Protein AF-A0A1S3QLJ0-F1 (afdb_monomer_lite)

Foldseek 3Di:
DDDDDDDPPDPPDDDPPDPVDPVVVVVVVCCQQPFKWKKKKKFKWAADPVGDTGTPDMFIDTWGWDQWDDDLPPPDPDTHRNPVDIDTDDNVCCVRCVVPDYDARMKMKIWMKMAGPVRPDIDTQFIWMDHPVRVVVVQVVVVVVVVVVCVVPVDDDDPDDQWDWDKTAGPPRRDIDIDIDGDDDPVDDDPDDDDPPPDDDDDDD

Secondary structure (DSSP, 8-state):
-------TT-TTPPPTT-TTS-HHHHHHHHIIIIIEEEEEEEEEEEE-TT--EEEEEEEEEEE-EESEE--SS-SSS--EE-TTS-EE--TTHHHHTTT----TT-EEEEEEEEEETTSS-EEEEEEEEEEHHHHHHHHHHHHHHHHHHHHHH--------SEEEEEEEPGGG--EEEEEEE----SS--S--------------

pLDDT: mean 82.17, std 17.56, range [34.34, 98.31]

Radius of gyration: 24.16 Å; chains: 1; bounding box: 59×29×90 Å

Sequence (205 aa):
VDVEVYRRDSKKLPGLGEPDIDWEESVYLNLILMKLDYVVTCAVCTRSDAGDIHIHRKKSQQVYASPSKHAMDSKGEESKMSYPNIFFMIDNFEEVFCDMTVGEGEMVCVELVASDKSNTFQGVVFQGSIRYEALKKVYDNRVSVAAKMAQRMSFGFYKYSNMEFVRMKGPQGKGHAEMAVSRVPTGDTSPCGTEEDLDSPLHER

Structure (mmCIF, N/CA/C/O backbone):
data_AF-A0A1S3QLJ0-F1
#
_entry.id   AF-A0A1S3QLJ0-F1
#
loop_
_atom_site.group_PDB
_atom_site.id
_atom_site.type_symbol
_atom_site.label_atom_id
_atom_site.label_alt_id
_atom_site.label_comp_id
_atom_site.label_asym_id
_atom_site.label_entity_id
_atom_site.label_seq_id
_atom_site.pdbx_PDB_ins_code
_atom_site.Cartn_x
_atom_site.Cartn_y
_atom_site.Cartn_z
_atom_site.occupancy
_atom_site.B_iso_or_equiv
_atom_site.auth_seq_id
_atom_site.auth_comp_id
_atom_site.auth_asym_id
_atom_site.auth_atom_id
_atom_site.pdbx_PDB_model_num
ATOM 1 N N . VAL A 1 1 ? 15.953 -15.996 -9.513 1.00 65.00 1 VAL A N 1
ATOM 2 C CA . VAL A 1 1 ? 16.040 -14.894 -10.488 1.00 65.00 1 VAL A CA 1
ATOM 3 C C . VAL A 1 1 ? 17.008 -13.900 -9.900 1.00 65.00 1 VAL A C 1
ATOM 5 O O . VAL A 1 1 ? 16.780 -13.485 -8.768 1.00 65.00 1 VAL A O 1
ATOM 8 N N . ASP A 1 2 ? 18.114 -13.649 -10.587 1.00 81.12 2 ASP A N 1
ATOM 9 C CA . ASP A 1 2 ? 19.031 -12.576 -10.212 1.00 81.12 2 ASP A CA 1
ATOM 10 C C . ASP A 1 2 ? 18.559 -11.298 -10.910 1.00 81.12 2 ASP A C 1
ATOM 12 O O . ASP A 1 2 ? 18.119 -11.362 -12.059 1.00 81.12 2 ASP A O 1
ATOM 16 N N . VAL A 1 3 ? 18.543 -10.173 -10.201 1.00 84.25 3 VAL A N 1
ATOM 17 C CA . VAL A 1 3 ? 18.035 -8.901 -10.731 1.00 84.25 3 VAL A CA 1
ATOM 18 C C . VAL A 1 3 ? 19.126 -7.862 -10.584 1.00 84.25 3 VAL A C 1
ATOM 20 O O . VAL A 1 3 ? 19.442 -7.419 -9.480 1.00 84.25 3 VAL A O 1
ATOM 23 N N . GLU A 1 4 ? 19.659 -7.435 -11.720 1.00 85.75 4 GLU A N 1
ATOM 24 C CA . GLU A 1 4 ? 20.676 -6.399 -11.791 1.00 85.75 4 GLU A CA 1
ATOM 25 C C . GLU A 1 4 ? 20.044 -5.073 -12.220 1.00 85.75 4 GLU A C 1
ATOM 27 O O . GLU A 1 4 ? 19.341 -4.987 -13.227 1.00 85.75 4 GLU A O 1
ATOM 32 N N . VAL A 1 5 ? 20.288 -4.015 -11.443 1.00 83.69 5 VAL A N 1
ATOM 33 C CA . VAL A 1 5 ? 19.739 -2.684 -11.723 1.00 83.69 5 VAL A CA 1
ATOM 34 C C . VAL A 1 5 ? 20.844 -1.777 -12.237 1.00 83.69 5 VAL A C 1
ATOM 36 O O . VAL A 1 5 ? 21.798 -1.451 -11.528 1.00 83.69 5 VAL A O 1
ATOM 39 N N . TYR A 1 6 ? 20.673 -1.309 -13.468 1.00 86.12 6 TYR A N 1
ATOM 40 C CA . TYR A 1 6 ? 21.589 -0.383 -14.112 1.00 86.12 6 TYR A CA 1
ATOM 41 C C . TYR A 1 6 ? 20.943 0.987 -14.273 1.00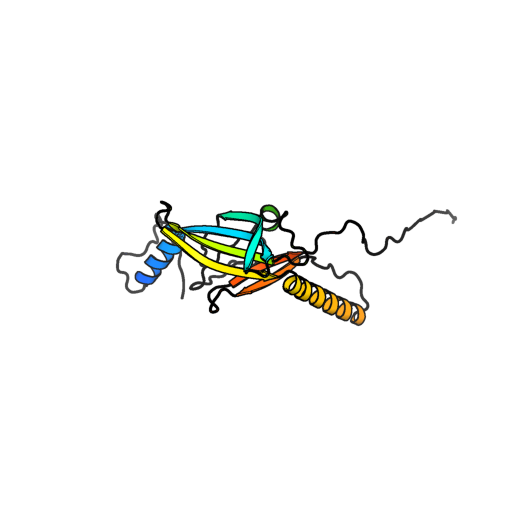 86.12 6 TYR A C 1
ATOM 43 O O . TYR A 1 6 ? 19.789 1.115 -14.679 1.00 86.12 6 TYR A O 1
ATOM 51 N N . ARG A 1 7 ? 21.710 2.044 -13.991 1.00 85.12 7 ARG A N 1
ATOM 52 C CA . ARG A 1 7 ? 21.310 3.394 -14.398 1.00 85.12 7 ARG A CA 1
ATOM 53 C C . ARG A 1 7 ? 21.346 3.498 -15.920 1.00 85.12 7 ARG A C 1
ATOM 55 O O . ARG A 1 7 ? 22.161 2.846 -16.572 1.00 85.12 7 ARG A O 1
ATOM 62 N N . ARG A 1 8 ? 20.497 4.367 -16.471 1.00 84.31 8 ARG A N 1
ATOM 63 C CA . ARG A 1 8 ? 20.348 4.590 -17.920 1.00 84.31 8 ARG A CA 1
ATOM 64 C C . ARG A 1 8 ? 21.656 4.952 -18.638 1.00 84.31 8 ARG A C 1
ATOM 66 O O . ARG A 1 8 ? 21.766 4.749 -19.838 1.00 84.31 8 ARG A O 1
ATOM 73 N N . ASP A 1 9 ? 22.617 5.518 -17.928 1.00 88.31 9 ASP A N 1
ATOM 74 C CA . ASP A 1 9 ? 23.918 5.977 -18.416 1.00 88.31 9 ASP A CA 1
ATOM 75 C C . ASP A 1 9 ? 25.078 5.041 -18.023 1.00 88.31 9 ASP A C 1
ATOM 77 O O . ASP A 1 9 ? 26.250 5.371 -18.209 1.00 88.31 9 ASP A O 1
ATOM 81 N N . SER A 1 10 ? 24.775 3.864 -17.469 1.00 90.44 10 SER A N 1
ATOM 82 C CA . SER A 1 10 ? 25.790 2.910 -17.030 1.00 90.44 10 SER A CA 1
ATOM 83 C C . SER A 1 10 ? 26.605 2.361 -18.205 1.00 90.44 10 SER A C 1
ATOM 85 O O . SER A 1 10 ? 26.069 1.922 -19.218 1.00 90.44 10 SER A O 1
ATOM 87 N N . LYS A 1 11 ? 27.929 2.277 -18.028 1.00 90.00 11 LYS A N 1
ATOM 88 C CA . LYS A 1 11 ? 28.832 1.588 -18.971 1.00 90.00 11 LYS A CA 1
ATOM 89 C C . LYS A 1 11 ? 28.686 0.062 -18.951 1.00 90.00 11 LYS A C 1
ATOM 91 O O . LYS A 1 11 ? 29.271 -0.605 -19.791 1.00 90.00 11 LYS A O 1
ATOM 96 N N . LYS A 1 12 ? 27.962 -0.473 -17.965 1.00 89.38 12 LYS A N 1
ATOM 97 C CA . LYS A 1 12 ? 27.687 -1.906 -17.790 1.00 89.38 12 LYS A CA 1
ATOM 98 C C . LYS A 1 12 ? 26.315 -2.306 -18.340 1.00 89.38 12 LYS A C 1
ATOM 100 O O . LYS A 1 12 ? 25.800 -3.345 -17.958 1.00 89.38 12 LYS A O 1
ATOM 105 N N . LEU A 1 13 ? 25.682 -1.445 -19.141 1.00 87.50 13 LEU A N 1
ATOM 106 C CA . LEU A 1 13 ? 24.409 -1.797 -19.754 1.00 87.50 13 LEU A CA 1
ATOM 107 C C . LEU A 1 13 ? 24.602 -2.987 -20.695 1.00 87.50 13 LEU A C 1
ATOM 109 O O . LEU A 1 13 ? 25.574 -2.992 -21.456 1.00 87.50 13 LEU A O 1
ATOM 113 N N . PRO A 1 14 ? 23.678 -3.949 -20.667 1.00 87.81 14 PRO A N 1
ATOM 114 C CA . PRO A 1 14 ? 23.728 -5.066 -21.586 1.00 87.81 14 PRO A CA 1
ATOM 115 C C . PRO A 1 14 ? 23.484 -4.624 -23.030 1.00 87.81 14 PRO A C 1
ATOM 117 O O . PRO A 1 14 ? 22.748 -3.667 -23.301 1.00 87.81 14 PRO A O 1
ATOM 120 N N . GLY A 1 15 ? 24.105 -5.334 -23.967 1.00 86.44 15 GLY A N 1
ATOM 121 C CA . GLY A 1 15 ? 23.870 -5.192 -25.395 1.00 86.44 15 GLY A CA 1
ATOM 122 C C . GLY A 1 15 ? 22.447 -5.597 -25.779 1.00 86.44 15 GLY A C 1
ATOM 123 O O . GLY A 1 15 ? 21.855 -6.502 -25.200 1.00 86.44 15 GLY A O 1
ATOM 124 N N . LEU A 1 16 ? 21.877 -4.928 -26.784 1.00 83.25 16 LEU A N 1
ATOM 125 C CA . LEU A 1 16 ? 20.536 -5.253 -27.275 1.00 83.25 16 LEU A CA 1
ATOM 126 C C . LEU A 1 16 ? 20.491 -6.688 -27.816 1.00 83.25 16 LEU A C 1
ATOM 128 O O . LEU A 1 16 ? 21.268 -7.037 -28.704 1.00 83.25 16 LEU A O 1
ATOM 132 N N . GLY A 1 17 ? 19.544 -7.488 -27.322 1.00 82.50 17 GLY A N 1
ATOM 133 C CA . GLY A 1 17 ? 19.350 -8.866 -27.777 1.00 82.50 17 GLY A CA 1
ATOM 134 C C . GLY A 1 17 ? 20.310 -9.881 -27.155 1.00 82.50 17 GLY A C 1
ATOM 135 O O . GLY A 1 17 ? 20.424 -10.986 -27.680 1.00 82.50 17 GLY A O 1
ATOM 136 N N . GLU A 1 18 ? 20.987 -9.535 -26.053 1.00 89.62 18 GLU A N 1
ATOM 137 C CA . GLU A 1 18 ? 21.710 -10.524 -25.250 1.00 89.62 18 GLU A CA 1
ATOM 138 C C . GLU A 1 18 ? 20.760 -11.659 -24.818 1.00 89.62 18 GLU A C 1
ATOM 140 O O . GLU A 1 18 ? 19.694 -11.370 -24.264 1.00 89.62 18 GLU A O 1
ATOM 145 N N . PRO A 1 19 ? 21.105 -12.933 -25.096 1.00 88.81 19 PRO A N 1
ATOM 146 C CA . PRO A 1 19 ? 20.205 -14.069 -24.893 1.00 88.81 19 PRO A CA 1
ATOM 147 C C . PRO A 1 19 ? 20.033 -14.451 -23.419 1.00 88.81 19 PRO A C 1
ATOM 149 O O . PRO A 1 19 ? 19.050 -15.098 -23.074 1.00 88.81 19 PRO A O 1
ATOM 152 N N . ASP A 1 20 ? 20.966 -14.037 -22.558 1.00 88.75 20 ASP A N 1
ATOM 153 C CA . ASP A 1 20 ? 20.942 -14.322 -21.119 1.00 88.75 20 ASP A CA 1
ATOM 154 C C . ASP A 1 20 ? 20.005 -13.376 -20.348 1.00 88.75 20 ASP A C 1
ATOM 156 O O . ASP A 1 20 ? 19.834 -13.505 -19.135 1.00 88.75 20 ASP A O 1
ATOM 160 N N . ILE A 1 21 ? 19.383 -12.425 -21.053 1.00 90.06 21 ILE A N 1
ATOM 161 C CA . ILE A 1 21 ? 18.498 -11.418 -20.479 1.00 90.06 21 ILE A CA 1
ATOM 162 C C . ILE A 1 21 ? 17.068 -11.699 -20.889 1.00 90.06 21 ILE A C 1
ATOM 164 O O . ILE A 1 21 ? 16.721 -11.741 -22.071 1.00 90.06 21 ILE A O 1
ATOM 168 N N . ASP A 1 22 ? 16.211 -11.790 -19.880 1.00 91.50 22 ASP A N 1
ATOM 169 C CA . ASP A 1 22 ? 14.776 -11.756 -20.083 1.00 91.50 22 ASP A CA 1
ATOM 170 C C . ASP A 1 22 ? 14.338 -10.314 -20.379 1.00 91.50 22 ASP A C 1
ATOM 172 O O . ASP A 1 22 ? 14.088 -9.501 -19.483 1.00 91.50 22 ASP A O 1
ATOM 176 N N . TRP A 1 23 ? 14.323 -9.965 -21.665 1.00 90.88 23 TRP A N 1
ATOM 177 C CA . TRP A 1 23 ? 13.941 -8.632 -22.126 1.00 90.88 23 TRP A CA 1
ATOM 178 C C . TRP A 1 23 ? 12.476 -8.312 -21.845 1.00 90.88 23 TRP A C 1
ATOM 180 O O . TRP A 1 23 ? 12.153 -7.150 -21.600 1.00 90.88 23 TRP A O 1
ATOM 190 N N . GLU A 1 24 ? 11.601 -9.315 -21.871 1.00 92.12 24 GLU A N 1
ATOM 191 C CA . GLU A 1 24 ? 10.179 -9.134 -21.600 1.00 92.12 24 GLU A CA 1
ATOM 192 C C . GLU A 1 24 ? 9.973 -8.738 -20.132 1.00 92.12 24 GLU A C 1
ATOM 194 O O . GLU A 1 24 ? 9.432 -7.662 -19.853 1.00 92.12 24 GLU A O 1
ATOM 199 N N . GLU A 1 25 ? 10.516 -9.520 -19.198 1.00 92.00 25 GLU A N 1
ATOM 200 C CA . GLU A 1 25 ? 10.449 -9.206 -17.767 1.00 92.00 25 GLU A CA 1
ATOM 201 C C . GLU A 1 25 ? 11.195 -7.910 -17.425 1.00 92.00 25 GLU A C 1
ATOM 203 O O . GLU A 1 25 ? 10.734 -7.111 -16.602 1.00 92.00 25 GLU A O 1
ATOM 208 N N . SER A 1 26 ? 12.309 -7.631 -18.110 1.00 91.50 26 SER A N 1
ATOM 209 C CA . SER A 1 26 ? 13.033 -6.363 -17.966 1.00 91.50 26 SER A CA 1
ATOM 210 C C . SER A 1 26 ? 12.167 -5.168 -18.366 1.00 91.50 26 SER A C 1
ATOM 212 O O . SER A 1 26 ? 12.174 -4.143 -17.678 1.00 91.50 26 SER A O 1
ATOM 214 N N . VAL A 1 27 ? 11.403 -5.270 -19.459 1.00 92.19 27 VAL A N 1
ATOM 215 C CA . VAL A 1 27 ? 10.470 -4.217 -19.879 1.00 92.19 27 VAL A CA 1
ATOM 216 C C . VAL A 1 27 ? 9.357 -4.057 -18.849 1.00 92.19 27 VAL A C 1
ATOM 218 O O . VAL A 1 27 ? 9.117 -2.929 -18.415 1.00 92.19 27 VAL A O 1
ATOM 221 N N . TYR A 1 28 ? 8.720 -5.143 -18.400 1.00 94.12 28 TYR A N 1
ATOM 222 C CA . TYR A 1 28 ? 7.657 -5.070 -17.391 1.00 94.12 28 TYR A CA 1
ATOM 223 C C . TYR A 1 28 ? 8.133 -4.419 -16.096 1.00 94.12 28 TYR A C 1
ATOM 225 O O . TYR A 1 28 ? 7.489 -3.490 -15.601 1.00 94.12 28 TYR A O 1
ATOM 233 N N . LEU A 1 29 ? 9.296 -4.827 -15.587 1.00 94.19 29 LEU A N 1
ATOM 234 C CA . LEU A 1 29 ? 9.861 -4.239 -14.382 1.00 94.19 29 LEU A CA 1
ATOM 235 C C . LEU A 1 29 ? 10.168 -2.747 -14.578 1.00 94.19 29 LEU A C 1
ATOM 237 O O . LEU A 1 29 ? 9.809 -1.933 -13.730 1.00 94.19 29 LEU A O 1
ATOM 241 N N . ASN A 1 30 ? 10.742 -2.343 -15.714 1.00 93.06 30 ASN A N 1
ATOM 242 C CA . ASN A 1 30 ? 10.992 -0.926 -16.002 1.00 93.06 30 ASN A CA 1
ATOM 243 C C . ASN A 1 30 ? 9.699 -0.099 -16.100 1.00 93.06 30 ASN A C 1
ATOM 245 O O . ASN A 1 30 ? 9.664 1.044 -15.635 1.00 93.06 30 ASN A O 1
ATOM 249 N N . LEU A 1 31 ? 8.629 -0.653 -16.677 1.00 93.94 31 LEU A N 1
ATOM 250 C CA . LEU A 1 31 ? 7.325 0.012 -16.715 1.00 93.94 31 LEU A CA 1
ATOM 251 C C . LEU A 1 31 ? 6.781 0.224 -15.297 1.00 93.94 31 LEU A C 1
ATOM 253 O O . LEU A 1 31 ? 6.416 1.349 -14.948 1.00 93.94 31 LEU A O 1
ATOM 257 N N . ILE A 1 32 ? 6.804 -0.825 -14.469 1.00 95.19 32 ILE A N 1
ATOM 258 C CA . ILE A 1 32 ? 6.350 -0.787 -13.073 1.00 95.19 32 ILE A CA 1
ATOM 259 C C . ILE A 1 32 ? 7.146 0.241 -12.264 1.00 95.19 32 ILE A C 1
ATOM 261 O O . ILE A 1 32 ? 6.545 1.037 -11.546 1.00 95.19 32 ILE A O 1
ATOM 265 N N . LEU A 1 33 ? 8.477 0.243 -12.377 1.00 93.94 33 LEU A N 1
ATOM 266 C CA . LEU A 1 33 ? 9.348 1.080 -11.547 1.00 93.94 33 LEU A CA 1
ATOM 267 C C . LEU A 1 33 ? 9.420 2.540 -12.014 1.00 93.94 33 LEU A C 1
ATOM 269 O O . LEU A 1 33 ? 9.569 3.435 -11.185 1.00 93.94 33 LEU A O 1
ATOM 273 N N . MET A 1 34 ? 9.350 2.802 -13.324 1.00 91.62 34 MET A N 1
ATOM 274 C CA . MET A 1 34 ? 9.675 4.128 -13.873 1.00 91.62 34 MET A CA 1
ATOM 275 C C . MET A 1 34 ? 8.519 4.830 -14.585 1.00 91.62 34 MET A C 1
ATOM 277 O O . MET A 1 34 ? 8.553 6.057 -14.726 1.00 91.62 34 MET A O 1
ATOM 281 N N . LYS A 1 35 ? 7.524 4.096 -15.097 1.00 94.06 35 LYS A N 1
ATOM 282 C CA . LYS A 1 35 ? 6.452 4.675 -15.929 1.00 94.06 35 LYS A CA 1
ATOM 283 C C . LYS A 1 35 ? 5.136 4.885 -15.197 1.00 94.06 35 LYS A C 1
ATOM 285 O O . LYS A 1 35 ? 4.311 5.642 -15.701 1.00 94.06 35 LYS A O 1
ATOM 290 N N . LEU A 1 36 ? 4.989 4.307 -14.013 1.00 96.69 36 LEU A N 1
ATOM 291 C CA . LEU A 1 36 ? 3.819 4.487 -13.165 1.00 96.69 36 LEU A CA 1
ATOM 292 C C . LEU A 1 36 ? 4.140 5.378 -11.959 1.00 96.69 36 LEU A C 1
ATOM 294 O O . LEU A 1 36 ? 5.288 5.467 -11.511 1.00 96.69 36 LEU A O 1
ATOM 298 N N . ASP A 1 37 ? 3.121 6.077 -11.482 1.00 97.75 37 ASP A N 1
ATOM 299 C CA . ASP A 1 37 ? 3.064 6.729 -10.181 1.00 97.75 37 ASP A CA 1
ATOM 300 C C . ASP A 1 37 ? 2.170 5.915 -9.256 1.00 97.75 37 ASP A C 1
ATOM 302 O O . ASP A 1 37 ? 1.219 5.275 -9.702 1.00 97.75 37 ASP A O 1
ATOM 306 N N . TYR A 1 38 ? 2.487 5.932 -7.963 1.00 98.31 38 TYR A N 1
ATOM 307 C CA . TYR A 1 38 ? 1.753 5.164 -6.971 1.00 98.31 38 TYR A CA 1
ATOM 308 C C . TYR A 1 38 ? 1.395 6.021 -5.772 1.00 98.31 38 TYR A C 1
ATOM 310 O O . TYR A 1 38 ? 2.229 6.755 -5.235 1.00 98.31 38 TYR A O 1
ATOM 318 N N . VAL A 1 39 ? 0.154 5.884 -5.321 1.00 98.06 39 VAL A N 1
ATOM 319 C CA . VAL A 1 39 ? -0.354 6.557 -4.129 1.00 98.06 39 VAL A CA 1
ATOM 320 C C . VAL A 1 39 ? -0.958 5.516 -3.205 1.00 98.06 39 VAL A C 1
ATOM 322 O O . VAL A 1 39 ? -1.854 4.771 -3.600 1.00 98.06 39 VAL A O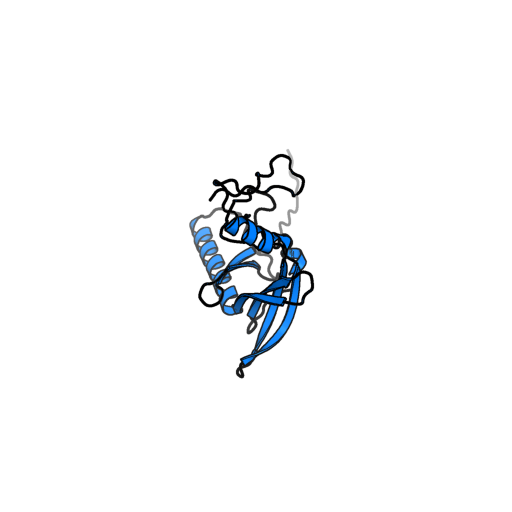 1
ATOM 325 N N . VAL A 1 40 ? -0.466 5.478 -1.967 1.00 97.81 40 VAL A N 1
ATOM 326 C CA . VAL A 1 40 ? -1.111 4.752 -0.873 1.00 97.81 40 VAL A CA 1
ATOM 327 C C . VAL A 1 40 ? -2.046 5.707 -0.160 1.00 97.81 40 VAL A C 1
ATOM 329 O O . VAL A 1 40 ? -1.633 6.765 0.312 1.00 97.81 40 VAL A O 1
ATOM 332 N N . THR A 1 41 ? -3.299 5.307 -0.030 1.00 97.31 41 THR A N 1
ATOM 333 C CA . THR A 1 41 ? -4.313 6.004 0.743 1.00 97.31 41 THR A CA 1
ATOM 334 C C . THR A 1 41 ? -4.705 5.155 1.942 1.00 97.31 41 THR A C 1
ATOM 336 O O . THR A 1 41 ? -5.109 4.006 1.796 1.00 97.31 41 THR A O 1
ATOM 339 N N . CYS A 1 42 ? -4.627 5.745 3.131 1.00 97.12 42 CYS A N 1
ATOM 340 C CA . CYS A 1 42 ? -5.153 5.186 4.368 1.00 97.12 42 CYS A CA 1
ATOM 341 C C . CYS A 1 42 ? -6.353 6.029 4.815 1.00 97.12 42 CYS A C 1
ATOM 343 O O . CYS A 1 42 ? -6.264 7.259 4.866 1.00 97.12 42 CYS A O 1
ATOM 345 N N . ALA A 1 43 ? -7.476 5.389 5.129 1.00 97.44 43 ALA A N 1
ATOM 346 C CA . ALA A 1 43 ? -8.697 6.054 5.568 1.00 97.44 43 ALA A CA 1
ATOM 347 C C . ALA A 1 43 ? -9.281 5.379 6.810 1.00 97.44 43 ALA A C 1
ATOM 349 O O . ALA A 1 43 ? -9.404 4.160 6.845 1.00 97.44 43 ALA A O 1
ATOM 350 N N . VAL A 1 44 ? -9.684 6.168 7.803 1.00 97.50 44 VAL A N 1
ATOM 351 C CA . VAL A 1 44 ? -10.500 5.700 8.930 1.00 97.50 44 VAL A CA 1
ATOM 352 C C . VAL A 1 44 ? -11.949 6.010 8.610 1.00 97.50 44 VAL A C 1
ATOM 354 O O . VAL A 1 44 ? -12.280 7.148 8.272 1.00 97.50 44 VAL A O 1
ATOM 357 N N . CYS A 1 45 ? -12.808 5.002 8.685 1.00 96.88 45 CYS A N 1
ATOM 358 C CA . CYS A 1 45 ? -14.202 5.121 8.292 1.00 96.88 45 CYS A CA 1
ATOM 359 C C . CYS A 1 45 ? -15.125 4.266 9.159 1.00 96.88 45 CYS A C 1
ATOM 361 O O . CYS A 1 45 ? -14.689 3.307 9.790 1.00 96.88 45 CYS A O 1
ATOM 363 N N . THR A 1 46 ? -16.407 4.607 9.159 1.00 96.50 46 THR A N 1
ATOM 364 C CA . THR A 1 46 ? -17.498 3.752 9.640 1.00 96.50 46 THR A CA 1
ATOM 365 C C . THR A 1 46 ? -18.280 3.220 8.449 1.00 96.50 46 THR A C 1
ATOM 367 O O . THR A 1 46 ? -18.286 3.816 7.367 1.00 96.50 46 THR A O 1
ATOM 370 N N . ARG A 1 47 ? -18.935 2.075 8.639 1.00 93.62 47 ARG A N 1
ATOM 371 C CA . ARG A 1 47 ? -19.834 1.490 7.646 1.00 93.62 47 ARG A CA 1
ATOM 372 C C . ARG A 1 47 ? -21.236 1.409 8.233 1.00 93.62 47 ARG A C 1
ATOM 374 O O . ARG A 1 47 ? -21.411 0.778 9.271 1.00 93.62 47 ARG A O 1
ATOM 381 N N . SER A 1 48 ? -22.205 2.043 7.579 1.00 90.06 48 SER A N 1
ATOM 382 C CA . SER A 1 48 ? -23.611 1.973 7.977 1.00 90.06 48 SER A CA 1
ATOM 383 C C . SER A 1 48 ? -24.189 0.579 7.715 1.00 90.06 48 SER A C 1
ATOM 385 O O . SER A 1 48 ? -23.657 -0.188 6.904 1.00 90.06 48 SER A O 1
ATOM 387 N N . ASP A 1 49 ? -25.324 0.269 8.342 1.00 87.56 49 ASP A N 1
ATOM 388 C CA . ASP A 1 49 ? -26.063 -0.976 8.088 1.00 87.56 49 ASP A CA 1
ATOM 389 C C . ASP A 1 49 ? -26.558 -1.077 6.634 1.00 87.56 49 ASP A C 1
ATOM 391 O O . ASP A 1 49 ? -26.643 -2.170 6.076 1.00 87.56 49 ASP A O 1
ATOM 395 N N . ALA A 1 50 ? -26.819 0.068 5.990 1.00 88.81 50 ALA A N 1
ATOM 396 C CA . ALA A 1 50 ? -27.148 0.156 4.566 1.00 88.81 50 ALA A CA 1
ATOM 397 C C . ALA A 1 50 ? -25.930 -0.089 3.650 1.00 88.81 50 ALA A C 1
ATOM 399 O O . ALA A 1 50 ? -26.081 -0.281 2.446 1.00 88.81 50 ALA A O 1
ATOM 400 N N . GLY A 1 51 ? -24.723 -0.135 4.221 1.00 86.56 51 GLY A N 1
ATOM 401 C CA . GLY A 1 51 ? -23.472 -0.390 3.518 1.00 86.56 51 GLY A CA 1
ATOM 402 C C . GLY A 1 51 ? -22.692 0.863 3.124 1.00 86.56 51 GLY A C 1
ATOM 403 O O . GLY A 1 51 ? -21.608 0.712 2.558 1.00 86.56 51 GLY A O 1
ATOM 404 N N . ASP A 1 52 ? -23.190 2.056 3.450 1.00 91.00 52 ASP A N 1
ATOM 405 C CA . ASP A 1 52 ? -22.526 3.322 3.142 1.00 91.00 52 ASP A CA 1
ATOM 406 C C . ASP A 1 52 ? -21.254 3.486 3.969 1.00 91.00 52 ASP A C 1
ATOM 408 O O . ASP A 1 52 ? -21.233 3.206 5.169 1.00 91.00 52 ASP A O 1
ATOM 412 N N . ILE A 1 53 ? -20.189 3.968 3.330 1.00 93.56 53 ILE A N 1
ATOM 413 C CA . ILE A 1 53 ? -18.908 4.233 3.985 1.00 93.56 53 ILE A CA 1
ATOM 414 C C . ILE A 1 53 ? -18.816 5.724 4.289 1.00 93.56 53 ILE A C 1
ATOM 416 O O . ILE A 1 53 ? -18.834 6.552 3.378 1.00 93.56 53 ILE A O 1
ATOM 420 N N . HIS A 1 54 ? -18.660 6.062 5.564 1.00 95.44 54 HIS A N 1
ATOM 421 C CA . HIS A 1 54 ? -18.414 7.429 6.003 1.00 95.44 54 HIS A CA 1
ATOM 422 C C . HIS A 1 54 ? -16.953 7.586 6.429 1.00 95.44 54 HIS A C 1
ATOM 424 O O . HIS A 1 54 ? -16.501 6.945 7.375 1.00 95.44 54 HIS A O 1
ATOM 430 N N . ILE A 1 55 ? -16.198 8.420 5.712 1.00 96.81 55 ILE A N 1
ATOM 431 C CA . ILE A 1 55 ? -14.766 8.631 5.951 1.00 96.81 55 ILE A CA 1
ATOM 432 C C . ILE A 1 55 ? -14.580 9.729 7.003 1.00 96.81 55 ILE A C 1
ATOM 434 O O . ILE A 1 55 ? -14.933 10.879 6.763 1.00 96.81 55 ILE A O 1
ATOM 438 N N . HIS A 1 56 ? -13.972 9.381 8.137 1.00 96.12 56 HIS A N 1
ATOM 439 C CA . HIS A 1 56 ? -13.644 10.315 9.218 1.00 96.12 56 HIS A CA 1
ATOM 440 C C . HIS A 1 56 ? -12.287 10.987 9.006 1.00 96.12 56 HIS A C 1
ATOM 442 O O . HIS A 1 56 ? -12.136 12.189 9.214 1.00 96.12 56 HIS A O 1
ATOM 448 N N . ARG A 1 57 ? -11.283 10.203 8.600 1.00 96.19 57 ARG A N 1
ATOM 449 C CA . ARG A 1 57 ? -9.904 10.657 8.374 1.00 96.19 57 ARG A CA 1
ATOM 450 C C . ARG A 1 57 ? -9.357 10.000 7.117 1.00 96.19 57 ARG A C 1
ATOM 452 O O . ARG A 1 57 ? -9.645 8.834 6.861 1.00 96.19 57 ARG A O 1
ATOM 459 N N . LYS A 1 58 ? -8.561 10.733 6.340 1.00 96.69 58 LYS A N 1
ATOM 460 C CA . LYS A 1 58 ? -7.917 10.230 5.121 1.00 96.69 58 LYS A CA 1
ATOM 461 C C . LYS A 1 58 ? -6.534 10.852 4.970 1.00 96.69 58 LYS A C 1
ATOM 463 O O . LYS A 1 58 ? -6.403 12.073 4.993 1.00 96.69 58 LYS A O 1
ATOM 468 N N . LYS A 1 59 ? -5.527 10.016 4.732 1.00 97.19 59 LYS A N 1
ATOM 469 C CA . LYS A 1 59 ? -4.168 10.420 4.356 1.00 97.19 59 LYS A CA 1
ATOM 470 C C . LYS A 1 59 ? -3.767 9.702 3.084 1.00 97.19 59 LYS A C 1
ATOM 472 O O . LYS A 1 59 ? -4.080 8.528 2.911 1.00 97.19 59 LYS A O 1
ATOM 477 N N . SER A 1 60 ? -3.114 10.421 2.180 1.00 97.25 60 SER A N 1
ATOM 478 C CA . SER A 1 60 ? -2.584 9.860 0.937 1.00 97.25 60 SER A CA 1
ATOM 479 C C . SER A 1 60 ? -1.115 10.230 0.820 1.00 97.25 60 SER A C 1
ATOM 481 O O . SER A 1 60 ? -0.765 11.390 1.018 1.00 97.25 60 SER A O 1
ATOM 483 N N . GLN A 1 61 ? -0.280 9.243 0.524 1.00 97.25 61 GLN A N 1
ATOM 484 C CA . GLN A 1 61 ? 1.167 9.368 0.444 1.00 97.25 61 GLN A CA 1
ATOM 485 C C . GLN A 1 61 ? 1.630 8.783 -0.887 1.00 97.25 61 GLN A C 1
ATOM 487 O O . GLN A 1 61 ? 1.288 7.648 -1.226 1.00 97.25 61 GLN A O 1
ATOM 492 N N . GLN A 1 62 ? 2.413 9.554 -1.640 1.00 97.00 62 GLN A N 1
ATOM 493 C CA . GLN A 1 62 ? 3.098 9.025 -2.814 1.00 97.00 62 GLN A CA 1
ATOM 494 C C . GLN A 1 62 ? 4.158 8.020 -2.362 1.00 97.00 62 GLN A C 1
ATOM 496 O O . GLN A 1 62 ? 4.917 8.291 -1.428 1.00 97.00 62 GLN A O 1
ATOM 501 N N . VAL A 1 63 ? 4.199 6.875 -3.033 1.00 96.94 63 VAL A N 1
ATOM 502 C CA . VAL A 1 63 ? 5.137 5.782 -2.765 1.00 96.94 63 VAL A CA 1
ATOM 503 C C . VAL A 1 63 ? 5.822 5.355 -4.054 1.00 96.94 63 VAL A C 1
ATOM 505 O O . VAL A 1 63 ? 5.383 5.691 -5.155 1.00 96.94 63 VAL A O 1
ATOM 508 N N . TYR A 1 64 ? 6.891 4.580 -3.918 1.00 95.69 64 TYR A N 1
ATOM 509 C CA . TYR A 1 64 ? 7.654 4.077 -5.050 1.00 95.69 64 TYR A CA 1
ATOM 510 C C . TYR A 1 64 ? 7.670 2.556 -5.030 1.00 95.69 64 TYR A C 1
ATOM 512 O O . TYR A 1 64 ? 7.852 1.939 -3.979 1.00 95.69 64 TYR A O 1
ATOM 520 N N . ALA A 1 65 ? 7.465 1.964 -6.204 1.00 95.88 65 ALA A N 1
ATOM 521 C CA . ALA A 1 65 ? 7.635 0.537 -6.404 1.00 95.88 65 ALA A CA 1
ATOM 522 C C . ALA A 1 65 ? 9.103 0.153 -6.169 1.00 95.88 65 ALA A C 1
ATOM 524 O O . ALA A 1 65 ? 10.014 0.820 -6.659 1.00 95.88 65 ALA A O 1
ATOM 525 N N . SER A 1 66 ? 9.324 -0.944 -5.453 1.00 93.56 66 SER A N 1
ATOM 526 C CA . SER A 1 66 ? 10.651 -1.495 -5.187 1.00 93.56 66 SER A CA 1
ATOM 527 C C . SER A 1 66 ? 10.660 -3.009 -5.422 1.00 93.56 66 SER A C 1
ATOM 529 O O . SER A 1 66 ? 9.797 -3.703 -4.882 1.00 93.56 66 SER A O 1
ATOM 531 N N . PRO A 1 67 ? 11.637 -3.559 -6.170 1.00 92.69 67 PRO A N 1
ATOM 532 C CA . PRO A 1 67 ? 11.827 -5.007 -6.290 1.00 92.69 67 PRO A CA 1
ATOM 533 C C . PRO A 1 67 ? 12.499 -5.620 -5.048 1.00 92.69 67 PRO A C 1
ATOM 535 O O . PRO A 1 67 ? 12.609 -6.842 -4.933 1.00 92.69 67 PRO A O 1
ATOM 538 N N . SER A 1 68 ? 12.946 -4.781 -4.113 1.00 89.88 68 SER A N 1
ATOM 539 C CA . SER A 1 68 ? 13.589 -5.185 -2.866 1.00 89.88 68 SER A CA 1
ATOM 540 C C . SER A 1 68 ? 12.724 -4.822 -1.662 1.00 89.88 68 SER A C 1
ATOM 542 O O . SER A 1 68 ? 12.011 -3.815 -1.672 1.00 89.88 68 SER A O 1
ATOM 544 N N . LYS A 1 69 ? 12.812 -5.639 -0.613 1.00 87.56 69 LYS A N 1
ATOM 545 C CA . LYS A 1 69 ? 12.111 -5.452 0.659 1.00 87.56 69 LYS A CA 1
ATOM 546 C C . LYS A 1 69 ? 13.119 -5.151 1.764 1.00 87.56 69 LYS A C 1
ATOM 548 O O . LYS A 1 69 ? 14.103 -5.875 1.891 1.00 87.56 69 LYS A O 1
ATOM 553 N N . HIS A 1 70 ? 12.820 -4.176 2.611 1.00 82.25 70 HIS A N 1
ATOM 554 C CA . HIS A 1 70 ? 13.412 -4.039 3.946 1.00 82.25 70 HIS A CA 1
ATOM 555 C C . HIS A 1 70 ? 12.309 -4.089 5.011 1.00 82.25 70 HIS A C 1
ATOM 557 O O . HIS A 1 70 ? 11.118 -4.033 4.684 1.00 82.25 70 HIS A O 1
ATOM 563 N N . ALA A 1 71 ? 12.682 -4.318 6.270 1.00 76.56 71 ALA A N 1
ATOM 564 C CA . ALA A 1 71 ? 11.713 -4.358 7.361 1.00 76.56 71 ALA A CA 1
ATOM 565 C C . ALA A 1 71 ? 11.317 -2.930 7.775 1.00 76.56 71 ALA A C 1
ATOM 567 O O . ALA A 1 71 ? 12.126 -2.011 7.691 1.00 76.56 71 ALA A O 1
ATOM 568 N N . MET A 1 72 ? 10.064 -2.728 8.198 1.00 73.00 72 MET A N 1
ATOM 569 C CA . MET A 1 72 ? 9.580 -1.396 8.606 1.00 73.00 72 MET A CA 1
ATOM 570 C C . MET A 1 72 ? 10.208 -0.903 9.917 1.00 73.00 72 MET A C 1
ATOM 572 O O . MET A 1 72 ? 10.239 0.297 10.172 1.00 73.00 72 MET A O 1
ATOM 576 N N . ASP A 1 73 ? 10.677 -1.820 10.762 1.00 68.56 73 ASP A N 1
ATOM 577 C CA . ASP A 1 73 ? 11.328 -1.547 12.043 1.00 68.56 73 ASP A CA 1
ATOM 578 C C . ASP A 1 73 ? 12.851 -1.384 11.924 1.00 68.56 73 ASP A C 1
ATOM 580 O O . ASP A 1 73 ? 13.461 -0.714 12.762 1.00 68.56 73 ASP A O 1
ATOM 584 N N . SER A 1 74 ? 13.472 -1.922 10.869 1.00 65.00 74 SER A N 1
ATOM 585 C CA . SER A 1 74 ? 14.885 -1.700 10.570 1.00 65.00 74 SER A CA 1
ATOM 586 C C . SER A 1 74 ? 15.054 -0.436 9.723 1.00 65.00 74 SER A C 1
ATOM 588 O O . SER A 1 74 ? 15.054 -0.465 8.494 1.00 65.00 74 SER A O 1
ATOM 590 N N . LYS A 1 75 ? 15.231 0.717 10.385 1.00 60.12 75 LYS A N 1
ATOM 591 C CA . LYS A 1 75 ? 15.634 1.975 9.726 1.00 60.12 75 LYS A CA 1
ATOM 592 C C . LYS A 1 75 ? 17.060 1.837 9.154 1.00 60.12 75 LYS A C 1
ATOM 594 O O . LYS A 1 75 ? 18.008 2.363 9.725 1.00 60.12 75 LYS A O 1
ATOM 599 N N . GLY A 1 76 ? 17.211 1.123 8.035 1.00 57.69 76 GLY A N 1
ATOM 600 C CA . GLY A 1 76 ? 18.442 1.068 7.240 1.00 57.69 76 GLY A CA 1
ATOM 601 C C . GLY A 1 76 ? 19.266 -0.226 7.270 1.00 57.69 76 GLY A C 1
ATOM 602 O O . GLY A 1 76 ? 20.381 -0.196 6.757 1.00 57.69 76 GLY A O 1
ATOM 603 N N . GLU A 1 77 ? 18.767 -1.352 7.798 1.00 60.09 77 GLU A N 1
ATOM 604 C CA . GLU A 1 77 ? 19.492 -2.639 7.732 1.00 60.09 77 GLU A CA 1
ATOM 605 C C . GLU A 1 77 ? 18.870 -3.624 6.725 1.00 60.09 77 GLU A C 1
ATOM 607 O O . GLU A 1 77 ? 17.665 -3.877 6.743 1.00 60.09 77 GLU A O 1
ATOM 612 N N . GLU A 1 78 ? 19.748 -4.130 5.845 1.00 64.38 78 GLU A N 1
ATOM 613 C CA . GLU A 1 78 ? 19.598 -5.154 4.795 1.00 64.38 78 GLU A CA 1
ATOM 614 C C . GLU A 1 78 ? 18.310 -5.119 3.948 1.00 64.38 78 GLU A C 1
ATOM 616 O O . GLU A 1 78 ? 17.282 -5.718 4.260 1.00 64.38 78 GLU A O 1
ATOM 621 N N . SER A 1 79 ? 18.408 -4.494 2.768 1.00 77.00 79 SER A N 1
ATOM 622 C CA . SER A 1 79 ? 17.417 -4.664 1.702 1.00 77.00 79 SER A CA 1
ATOM 623 C C . SER A 1 79 ? 17.633 -6.004 0.994 1.00 77.00 79 SER A C 1
ATOM 625 O O . SER A 1 79 ? 18.717 -6.275 0.475 1.00 77.00 79 SER A O 1
ATOM 627 N N . LYS A 1 80 ? 16.598 -6.845 0.946 1.00 86.38 80 LYS A N 1
ATOM 628 C CA . LYS A 1 80 ? 16.633 -8.157 0.293 1.00 86.38 80 LYS A CA 1
ATOM 629 C C . LYS A 1 80 ? 15.888 -8.128 -1.037 1.00 86.38 80 LYS A C 1
ATOM 631 O O . LYS A 1 80 ? 14.706 -7.770 -1.084 1.00 86.38 80 LYS A O 1
ATOM 636 N N . MET A 1 81 ? 16.542 -8.598 -2.101 1.00 89.44 81 MET A N 1
ATOM 637 C CA . MET A 1 81 ? 15.898 -8.805 -3.401 1.00 89.44 81 MET A CA 1
ATOM 638 C C . MET A 1 81 ? 14.678 -9.723 -3.250 1.00 89.44 81 MET A C 1
ATOM 640 O O . MET A 1 81 ? 14.782 -10.817 -2.689 1.00 89.44 81 MET A O 1
ATOM 644 N N . SER A 1 82 ? 13.515 -9.254 -3.702 1.00 89.69 82 SER A N 1
ATOM 645 C CA . SER A 1 82 ? 12.222 -9.908 -3.459 1.00 89.69 82 SER A CA 1
ATOM 646 C C . SER A 1 82 ? 11.363 -10.087 -4.714 1.00 89.69 82 SER A C 1
ATOM 648 O O . SER A 1 82 ? 10.274 -10.668 -4.625 1.00 89.69 82 SER A O 1
ATOM 650 N N . TYR A 1 83 ? 11.860 -9.649 -5.875 1.00 90.06 83 TYR A N 1
ATOM 651 C CA . TYR A 1 83 ? 11.253 -9.896 -7.179 1.00 90.06 83 TYR A CA 1
ATOM 652 C C . TYR A 1 83 ? 10.965 -11.407 -7.368 1.00 90.06 83 TYR A C 1
ATOM 654 O O . TYR A 1 83 ? 11.816 -12.237 -7.028 1.00 90.06 83 TYR A O 1
ATOM 662 N N . PRO A 1 84 ? 9.762 -11.803 -7.834 1.00 90.69 84 PRO A N 1
ATOM 663 C CA . PRO A 1 84 ? 8.760 -10.997 -8.548 1.00 90.69 84 PRO A CA 1
ATOM 664 C C . PRO A 1 84 ? 7.832 -10.141 -7.672 1.00 90.69 84 PRO A C 1
ATOM 666 O O . PRO A 1 84 ? 6.953 -9.457 -8.190 1.00 90.69 84 PRO A O 1
ATOM 669 N N . ASN A 1 85 ? 7.990 -10.149 -6.347 1.00 91.69 85 ASN A N 1
ATOM 670 C CA . ASN A 1 85 ? 7.169 -9.309 -5.479 1.00 91.69 85 ASN A CA 1
ATOM 671 C C . ASN A 1 85 ? 7.666 -7.860 -5.496 1.00 91.69 85 ASN A C 1
ATOM 673 O O . ASN A 1 85 ? 8.844 -7.598 -5.254 1.00 91.69 85 ASN A O 1
ATOM 677 N N . ILE A 1 86 ? 6.737 -6.932 -5.720 1.00 94.88 86 ILE A N 1
ATOM 678 C CA . ILE A 1 86 ? 6.982 -5.490 -5.701 1.00 94.88 86 ILE A CA 1
ATOM 679 C C . ILE A 1 86 ? 6.438 -4.906 -4.398 1.00 94.88 86 ILE A C 1
ATOM 681 O O . ILE A 1 86 ? 5.299 -5.175 -4.012 1.00 94.88 86 ILE A O 1
ATOM 685 N N . PHE A 1 87 ? 7.262 -4.113 -3.720 1.00 94.75 87 PHE A N 1
ATOM 686 C CA . PHE A 1 87 ? 6.963 -3.497 -2.433 1.00 94.75 87 PHE A CA 1
ATOM 687 C C . PHE A 1 87 ? 6.772 -1.991 -2.574 1.00 94.75 87 PHE A C 1
ATOM 689 O O . PHE A 1 87 ? 7.421 -1.344 -3.390 1.00 94.75 87 PHE A O 1
ATOM 696 N N . PHE A 1 88 ? 5.890 -1.451 -1.737 1.00 95.62 88 PHE A N 1
ATOM 697 C CA . PHE A 1 88 ? 5.548 -0.035 -1.661 1.00 95.62 88 PHE A CA 1
ATOM 698 C C . PHE A 1 88 ? 5.646 0.375 -0.194 1.00 95.62 88 PHE A C 1
ATOM 700 O O . PHE A 1 88 ? 4.724 0.136 0.585 1.00 95.62 88 PHE A O 1
ATOM 707 N N . MET A 1 89 ? 6.812 0.877 0.202 1.00 92.56 89 MET A N 1
ATOM 708 C CA . MET A 1 89 ? 7.153 1.111 1.608 1.00 92.56 89 MET A CA 1
ATOM 709 C C . MET A 1 89 ? 6.999 2.591 1.961 1.00 92.56 89 MET A C 1
ATOM 711 O O . MET A 1 89 ? 7.228 3.464 1.125 1.00 92.56 89 MET A O 1
ATOM 715 N N . ILE A 1 90 ? 6.592 2.858 3.201 1.00 92.25 90 ILE A N 1
ATOM 716 C CA . ILE A 1 90 ? 6.501 4.203 3.778 1.00 92.25 90 ILE A CA 1
ATOM 717 C C . ILE A 1 90 ? 7.331 4.181 5.056 1.00 92.25 90 ILE A C 1
ATOM 719 O O . ILE A 1 90 ? 6.857 3.717 6.086 1.00 92.25 90 ILE A O 1
ATOM 723 N N . ASP A 1 91 ? 8.573 4.654 4.987 1.00 87.69 91 ASP A N 1
ATOM 724 C CA . ASP A 1 91 ? 9.515 4.553 6.111 1.00 87.69 91 ASP A CA 1
ATOM 725 C C . ASP A 1 91 ? 9.209 5.564 7.228 1.00 87.69 91 ASP A C 1
ATOM 727 O O . ASP A 1 91 ? 9.408 5.289 8.409 1.00 87.69 91 ASP A O 1
ATOM 731 N N . ASN A 1 92 ? 8.671 6.733 6.871 1.00 88.69 92 ASN A N 1
ATOM 732 C CA . ASN A 1 92 ? 8.250 7.777 7.808 1.00 88.69 92 ASN A CA 1
ATOM 733 C C . ASN A 1 92 ? 6.770 7.641 8.209 1.00 88.69 92 ASN A C 1
ATOM 735 O O . ASN A 1 92 ? 6.081 8.639 8.424 1.00 88.69 92 ASN A O 1
ATOM 739 N N . PHE A 1 93 ? 6.265 6.407 8.312 1.00 89.81 93 PHE A N 1
ATOM 740 C CA . PHE A 1 93 ? 4.854 6.139 8.609 1.00 89.81 93 PHE A CA 1
ATOM 741 C C . PHE A 1 93 ? 4.385 6.778 9.925 1.00 89.81 93 PHE A C 1
ATOM 743 O O . PHE A 1 93 ? 3.239 7.214 10.006 1.00 89.81 93 PHE A O 1
ATOM 750 N N . GLU A 1 94 ? 5.265 6.868 10.931 1.00 89.06 94 GLU A N 1
ATOM 751 C CA . GLU A 1 94 ? 4.973 7.515 12.217 1.00 89.06 94 GLU A CA 1
ATOM 752 C C . GLU A 1 94 ? 4.591 8.986 12.030 1.00 89.06 94 GLU A C 1
ATOM 754 O O . GLU A 1 94 ? 3.662 9.460 12.671 1.00 89.06 94 GLU A O 1
ATOM 759 N N . GLU A 1 95 ? 5.275 9.696 11.132 1.00 89.94 95 GLU A N 1
ATOM 760 C CA . GLU A 1 95 ? 5.024 11.107 10.837 1.00 89.94 95 GLU A CA 1
ATOM 761 C C . GLU A 1 95 ? 3.794 11.268 9.934 1.00 89.94 95 GLU A C 1
ATOM 763 O O . GLU A 1 95 ? 2.888 12.046 10.236 1.00 89.94 95 GLU A O 1
ATOM 768 N N . VAL A 1 96 ? 3.729 10.488 8.850 1.00 91.31 96 VAL A N 1
ATOM 769 C CA . VAL A 1 96 ? 2.679 10.590 7.821 1.00 91.31 96 VAL A CA 1
ATOM 770 C C . VAL A 1 96 ? 1.291 10.252 8.374 1.00 91.31 96 VAL A C 1
ATOM 772 O O . VAL A 1 96 ? 0.299 10.859 7.962 1.00 91.31 96 VAL A O 1
ATOM 775 N N . PHE A 1 97 ? 1.214 9.292 9.300 1.00 92.25 97 PHE A N 1
ATOM 776 C CA . PHE A 1 97 ? -0.043 8.753 9.824 1.00 92.25 97 PHE A CA 1
ATOM 777 C C . PHE A 1 97 ? -0.227 8.986 11.334 1.00 92.25 97 PHE A C 1
ATOM 779 O O . PHE A 1 97 ? -1.034 8.297 11.956 1.00 92.25 97 PHE A O 1
ATOM 786 N N . CYS A 1 98 ? 0.475 9.957 11.933 1.00 88.94 98 CYS A N 1
ATOM 787 C CA . CYS A 1 98 ? 0.392 10.244 13.375 1.00 88.94 98 CYS A CA 1
ATOM 788 C C . CYS A 1 98 ? -1.029 10.567 13.879 1.00 88.94 98 CYS A C 1
ATOM 790 O O . CYS A 1 98 ? -1.348 10.308 15.038 1.00 88.94 98 CYS A O 1
ATOM 792 N N . ASP A 1 99 ? -1.891 11.117 13.022 1.00 89.44 99 ASP A N 1
ATOM 793 C CA . ASP A 1 99 ? -3.272 11.505 13.331 1.00 89.44 99 ASP A CA 1
ATOM 794 C C . ASP A 1 99 ? -4.313 10.419 12.989 1.00 89.44 99 ASP A C 1
ATOM 796 O O . ASP A 1 99 ? -5.514 10.613 13.197 1.00 89.44 99 ASP A O 1
ATOM 800 N N . MET A 1 100 ? -3.879 9.256 12.495 1.00 93.88 100 MET A N 1
ATOM 801 C CA . MET A 1 100 ? -4.755 8.155 12.089 1.00 93.88 100 MET A CA 1
ATOM 802 C C . MET A 1 100 ? -5.091 7.235 13.266 1.00 93.88 100 MET A C 1
ATOM 804 O O . MET A 1 100 ? -4.580 6.124 13.389 1.00 93.88 100 MET A O 1
ATOM 808 N N . THR A 1 101 ? -5.993 7.689 14.132 1.00 93.56 101 THR A N 1
ATOM 809 C CA . THR A 1 101 ? -6.532 6.882 15.237 1.00 93.56 101 THR A CA 1
ATOM 810 C C . THR A 1 101 ? -7.778 6.107 14.809 1.00 93.56 101 THR A C 1
ATOM 812 O O . THR A 1 101 ? -8.545 6.576 13.967 1.00 93.56 101 THR A O 1
ATOM 815 N N . VAL A 1 102 ? -7.981 4.913 15.371 1.00 94.25 102 VAL A N 1
ATOM 816 C CA . VAL A 1 102 ? -9.145 4.054 15.093 1.00 94.25 102 VAL A CA 1
ATOM 817 C C . VAL A 1 102 ? -9.844 3.730 16.412 1.00 94.25 102 VAL A C 1
ATOM 819 O O . VAL A 1 102 ? -9.211 3.211 17.334 1.00 94.25 102 VAL A O 1
ATOM 822 N N . GLY A 1 103 ? -11.128 4.056 16.501 1.00 94.44 103 GLY A N 1
ATOM 823 C CA . GLY A 1 103 ? -12.007 3.813 17.641 1.00 94.44 103 GLY A CA 1
ATOM 824 C C . GLY A 1 103 ? -13.014 2.687 17.404 1.00 94.44 103 GLY A C 1
ATOM 825 O O . GLY A 1 103 ? -13.056 2.068 16.344 1.00 94.44 103 GLY A O 1
ATOM 826 N N . GLU A 1 104 ? -13.834 2.420 18.418 1.00 93.50 104 GLU A N 1
ATOM 827 C CA . GLU A 1 104 ? -14.876 1.391 18.364 1.00 93.50 104 GLU A CA 1
ATOM 828 C C . GLU A 1 104 ? -15.893 1.669 17.247 1.00 93.50 104 GLU A C 1
ATOM 830 O O . GLU A 1 104 ? -16.312 2.808 17.043 1.00 93.50 104 GLU A O 1
ATOM 835 N N . GLY A 1 105 ? -16.256 0.630 16.488 1.00 93.56 105 GLY A N 1
ATOM 836 C CA . GLY A 1 105 ? -17.120 0.757 15.310 1.00 93.56 105 GLY A CA 1
ATOM 837 C C . GLY A 1 105 ? -16.434 1.321 14.056 1.00 93.56 105 GLY A C 1
ATOM 838 O O . GLY A 1 105 ? -17.006 1.235 12.967 1.00 93.56 105 GLY A O 1
ATOM 839 N N . GLU A 1 106 ? -15.208 1.845 14.162 1.00 96.75 106 GLU A N 1
ATOM 840 C CA . GLU A 1 106 ? -14.424 2.291 13.010 1.00 96.75 106 GLU A CA 1
ATOM 841 C C . GLU A 1 106 ? -13.631 1.133 12.370 1.00 96.75 106 GLU A C 1
ATOM 843 O O . GLU A 1 106 ? -13.362 0.072 12.945 1.00 96.75 106 GLU A O 1
ATOM 848 N N . MET A 1 107 ? -13.212 1.352 11.131 1.00 95.31 107 MET A N 1
ATOM 849 C CA . MET A 1 107 ? -12.306 0.488 10.391 1.00 95.31 107 MET A CA 1
ATOM 850 C C . MET A 1 107 ? -11.287 1.324 9.633 1.00 95.31 107 MET A C 1
ATOM 852 O O . MET A 1 107 ? -11.587 2.426 9.169 1.00 95.31 107 MET A O 1
ATOM 856 N N . VAL A 1 108 ? -10.085 0.776 9.478 1.00 95.62 108 VAL A N 1
ATOM 857 C CA . VAL A 1 108 ? -9.073 1.364 8.607 1.00 95.62 108 VAL A CA 1
ATOM 858 C C . VAL A 1 108 ? -9.130 0.682 7.244 1.00 95.62 108 VAL A C 1
ATOM 860 O O . VAL A 1 108 ? -9.204 -0.546 7.149 1.00 95.62 108 VAL A O 1
ATOM 863 N N . CYS A 1 109 ? -9.110 1.485 6.193 1.00 95.31 109 CYS A N 1
ATOM 864 C CA . CYS A 1 109 ? -9.095 1.079 4.799 1.00 95.31 109 CYS A CA 1
ATOM 865 C C . CYS A 1 109 ? -7.780 1.533 4.177 1.00 95.31 109 CYS A C 1
ATOM 867 O O . CYS A 1 109 ? -7.374 2.680 4.355 1.00 95.31 109 CYS A O 1
ATOM 869 N N . VAL A 1 110 ? -7.133 0.638 3.442 1.00 96.19 110 VAL A N 1
ATOM 870 C CA . VAL A 1 110 ? -5.897 0.905 2.712 1.00 96.19 110 VAL A CA 1
ATOM 871 C C . VAL A 1 110 ? -6.145 0.639 1.240 1.00 96.19 110 VAL A C 1
ATOM 873 O O . VAL A 1 110 ? -6.682 -0.406 0.876 1.00 96.19 110 VAL A O 1
ATOM 876 N N . GLU A 1 111 ? -5.736 1.576 0.401 1.00 96.25 111 GLU A N 1
ATOM 877 C CA . GLU A 1 111 ? -5.805 1.482 -1.050 1.00 96.25 111 GLU A CA 1
ATOM 878 C C . GLU A 1 111 ? -4.451 1.876 -1.646 1.00 96.25 111 GLU A C 1
ATOM 880 O O . GLU A 1 111 ? -3.834 2.841 -1.204 1.00 96.25 111 GLU A O 1
ATOM 885 N N . LEU A 1 112 ? -3.979 1.118 -2.633 1.00 97.69 112 LEU A N 1
ATOM 886 C CA . LEU A 1 112 ? -2.831 1.462 -3.464 1.00 97.69 112 LEU A CA 1
ATOM 887 C C . LEU A 1 112 ? -3.335 1.655 -4.888 1.00 97.69 112 LEU A C 1
ATOM 889 O O . LEU A 1 112 ? -3.818 0.704 -5.509 1.00 97.69 112 LEU A O 1
ATOM 893 N N . VAL A 1 113 ? -3.184 2.865 -5.407 1.00 97.56 113 VAL A N 1
ATOM 894 C CA . VAL A 1 113 ? -3.542 3.216 -6.783 1.00 97.56 113 VAL A CA 1
ATOM 895 C C . VAL A 1 113 ? -2.264 3.395 -7.581 1.00 97.56 113 VAL A C 1
ATOM 897 O O . VAL A 1 113 ? -1.334 4.054 -7.117 1.00 97.56 113 VAL A O 1
ATOM 900 N N . ALA A 1 114 ? -2.234 2.812 -8.775 1.00 97.81 114 ALA A N 1
ATOM 901 C CA . ALA A 1 114 ? -1.254 3.121 -9.801 1.00 97.81 114 ALA A CA 1
ATOM 902 C C . ALA A 1 114 ? -1.882 4.048 -10.840 1.00 97.81 114 ALA A C 1
ATOM 904 O O . ALA A 1 114 ? -3.025 3.832 -11.250 1.00 97.81 114 ALA A O 1
ATOM 905 N N . SER A 1 115 ? -1.126 5.034 -11.301 1.00 97.81 115 SER A N 1
ATOM 906 C CA . SER A 1 115 ? -1.489 5.879 -12.433 1.00 97.81 115 SER A CA 1
ATOM 907 C C . SER A 1 115 ? -0.331 6.014 -13.409 1.00 97.81 115 SER A C 1
ATOM 909 O O . SER A 1 115 ? 0.832 5.818 -13.057 1.00 97.81 115 SER A O 1
ATOM 911 N N . ASP A 1 116 ? -0.626 6.322 -14.666 1.00 95.88 116 ASP A N 1
ATOM 912 C CA . ASP A 1 116 ? 0.409 6.770 -15.591 1.00 95.88 116 ASP A CA 1
ATOM 913 C C . ASP A 1 116 ? 0.817 8.225 -15.286 1.00 95.88 116 ASP A C 1
ATOM 915 O O . ASP A 1 116 ? 0.073 8.986 -14.667 1.00 95.88 116 ASP A O 1
ATOM 919 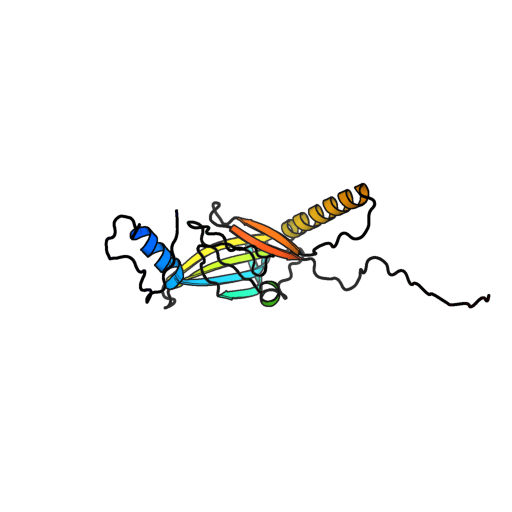N N . LYS A 1 117 ? 1.981 8.655 -15.788 1.00 91.94 117 LYS A N 1
ATOM 920 C CA . LYS A 1 117 ? 2.512 10.012 -15.537 1.00 91.94 117 LYS A CA 1
ATOM 921 C C . LYS A 1 117 ? 1.603 11.149 -16.022 1.00 91.94 117 LYS A C 1
ATOM 923 O O . LYS A 1 117 ? 1.772 12.285 -15.588 1.00 91.94 117 LYS A O 1
ATOM 928 N N . SER A 1 118 ? 0.680 10.874 -16.948 1.00 93.25 118 SER A N 1
ATOM 929 C CA . SER A 1 118 ? -0.287 11.863 -17.439 1.00 93.25 118 SER A CA 1
ATOM 930 C C . SER A 1 118 ? -1.658 11.773 -16.760 1.00 93.25 118 SER A C 1
ATOM 932 O O . SER A 1 118 ? -2.540 12.567 -17.080 1.00 93.25 118 SER A O 1
ATOM 934 N N . ASN A 1 119 ? -1.828 10.858 -15.796 1.00 90.56 119 ASN A N 1
ATOM 935 C CA . ASN A 1 119 ? -3.079 10.571 -15.087 1.00 90.56 119 ASN A CA 1
ATOM 936 C C . ASN A 1 119 ? -4.271 10.255 -16.009 1.00 90.56 119 ASN A C 1
ATOM 938 O O . ASN A 1 119 ? -5.424 10.456 -15.628 1.00 90.56 119 ASN A O 1
ATOM 942 N N . THR A 1 120 ? -4.001 9.751 -17.212 1.00 94.69 120 THR A N 1
ATOM 943 C CA . THR A 1 120 ? -5.015 9.304 -18.177 1.00 94.69 120 THR A CA 1
ATOM 944 C C . THR A 1 120 ? -5.557 7.919 -17.841 1.00 94.69 120 THR A C 1
ATOM 946 O O . THR A 1 120 ? -6.728 7.638 -18.090 1.00 94.69 120 THR A O 1
ATOM 949 N N . PHE A 1 121 ? -4.732 7.072 -17.227 1.00 94.00 121 PHE A N 1
ATOM 950 C CA . PHE A 1 121 ? -5.083 5.734 -16.780 1.00 94.00 121 PHE A CA 1
ATOM 951 C C . PHE A 1 121 ? -4.758 5.588 -15.302 1.00 94.00 121 PHE A C 1
ATOM 953 O O . PHE A 1 121 ? -3.656 5.907 -14.860 1.00 94.00 121 PHE A O 1
ATOM 960 N N . GLN A 1 122 ? -5.718 5.069 -14.540 1.00 96.12 122 GLN A N 1
ATOM 961 C CA . GLN A 1 122 ? -5.539 4.749 -13.129 1.00 96.12 122 GLN A CA 1
ATOM 962 C C . GLN A 1 122 ? -6.169 3.395 -12.821 1.00 96.12 122 GLN A C 1
ATOM 964 O O . GLN A 1 122 ? -7.188 3.02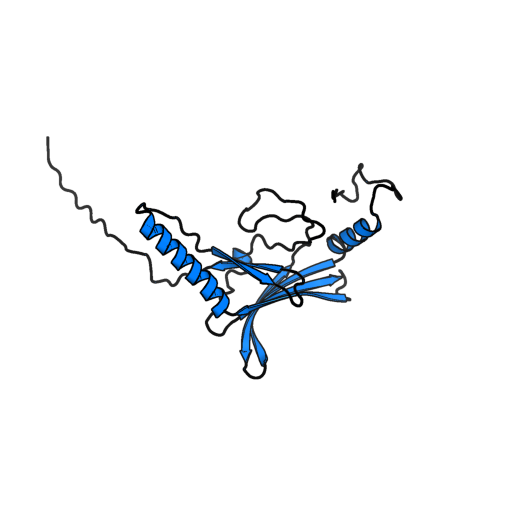5 -13.407 1.00 96.12 122 GLN A O 1
ATOM 969 N N . GLY A 1 123 ? -5.564 2.659 -11.897 1.00 95.31 123 GLY A N 1
ATOM 970 C CA . GLY A 1 123 ? -6.049 1.357 -11.464 1.00 95.31 123 GLY A CA 1
ATOM 971 C C . GLY A 1 123 ? -5.699 1.077 -10.011 1.00 95.31 123 GLY A C 1
ATOM 972 O O . GLY A 1 123 ? -4.619 1.426 -9.536 1.00 95.31 123 GLY A O 1
ATOM 973 N N . VAL A 1 124 ? -6.615 0.416 -9.306 1.00 94.81 124 VAL A N 1
ATOM 974 C CA . VAL A 1 124 ? -6.381 -0.054 -7.938 1.00 94.81 124 VAL A CA 1
ATOM 975 C C . VAL A 1 124 ? -5.534 -1.324 -7.993 1.00 94.81 124 VAL A C 1
ATOM 977 O O . VAL A 1 124 ? -5.963 -2.349 -8.522 1.00 94.81 124 VAL A O 1
ATOM 980 N N . VAL A 1 125 ? -4.324 -1.253 -7.443 1.00 94.75 125 VAL A N 1
ATOM 981 C CA . VAL A 1 125 ? -3.381 -2.379 -7.342 1.00 94.75 125 VAL A CA 1
ATOM 982 C C . VAL A 1 125 ? -3.682 -3.221 -6.106 1.00 94.75 125 VAL A C 1
ATOM 984 O O . VAL A 1 125 ? -3.575 -4.446 -6.132 1.00 94.75 125 VAL A O 1
ATOM 987 N N . PHE A 1 126 ? -4.072 -2.565 -5.014 1.00 96.19 126 PHE A N 1
ATOM 988 C CA . PHE A 1 126 ? -4.419 -3.217 -3.760 1.00 96.19 126 PHE A CA 1
ATOM 989 C C . PHE A 1 126 ? -5.530 -2.451 -3.053 1.00 96.19 126 PHE A C 1
ATOM 991 O O . PHE A 1 126 ? -5.533 -1.225 -3.032 1.00 96.19 126 PHE A O 1
ATOM 998 N N . GLN A 1 127 ? -6.426 -3.190 -2.407 1.00 94.25 127 GLN A N 1
ATOM 999 C CA . GLN A 1 127 ? -7.394 -2.646 -1.469 1.00 94.25 127 GLN A CA 1
ATOM 1000 C C . GLN A 1 127 ? -7.505 -3.602 -0.285 1.00 94.25 127 GLN A C 1
ATOM 1002 O O . GLN A 1 127 ? -7.470 -4.818 -0.457 1.00 94.25 127 GLN A O 1
ATOM 1007 N N . GLY A 1 128 ? -7.643 -3.078 0.922 1.00 93.88 128 GLY A N 1
ATOM 1008 C CA . GLY A 1 128 ? -7.795 -3.879 2.126 1.00 93.88 128 GLY A CA 1
ATOM 1009 C C . GLY A 1 128 ? -8.458 -3.076 3.228 1.00 93.88 128 GLY A C 1
ATOM 1010 O O . GLY A 1 128 ? -8.438 -1.849 3.219 1.00 93.88 128 GLY A O 1
ATOM 1011 N N . SER A 1 129 ? -9.070 -3.768 4.181 1.00 93.31 129 SER A N 1
ATOM 1012 C CA . SER A 1 129 ? -9.644 -3.109 5.347 1.00 93.31 129 SER A CA 1
ATOM 1013 C C . SER A 1 129 ? -9.562 -3.986 6.579 1.00 93.31 129 SER A C 1
ATOM 1015 O O . SER A 1 129 ? -9.744 -5.203 6.480 1.00 93.31 129 SER A O 1
ATOM 1017 N N . ILE A 1 130 ? -9.368 -3.371 7.738 1.00 93.56 130 ILE A N 1
ATOM 1018 C CA . ILE A 1 130 ? -9.404 -4.057 9.024 1.00 93.56 130 ILE A CA 1
ATOM 1019 C C . ILE A 1 130 ? -10.229 -3.251 10.026 1.00 93.56 130 ILE A C 1
ATOM 1021 O O . ILE A 1 130 ? -10.056 -2.045 10.186 1.00 93.56 130 ILE A O 1
ATOM 1025 N N . ARG A 1 131 ? -11.174 -3.937 10.672 1.00 94.38 131 ARG A N 1
ATOM 1026 C CA . ARG A 1 131 ? -12.042 -3.359 11.702 1.00 94.38 131 ARG A CA 1
ATOM 1027 C C . ARG A 1 131 ? -11.300 -3.180 13.021 1.00 94.38 131 ARG A C 1
ATOM 1029 O O . ARG A 1 131 ? -10.410 -3.978 13.335 1.00 94.38 131 ARG A O 1
ATOM 1036 N N . TYR A 1 132 ? -11.721 -2.194 13.809 1.00 94.62 132 TYR A N 1
ATOM 1037 C CA . TYR A 1 132 ? -11.193 -1.930 15.144 1.00 94.62 132 TYR A CA 1
ATOM 1038 C C . TYR A 1 132 ? -11.125 -3.187 16.016 1.00 94.62 132 TYR A C 1
ATOM 1040 O O . TYR A 1 132 ? -10.093 -3.469 16.617 1.00 94.62 132 TYR A O 1
ATOM 1048 N N . GLU A 1 133 ? -12.169 -4.016 16.029 1.00 92.62 133 GLU A N 1
ATOM 1049 C CA . GLU A 1 133 ? -12.234 -5.196 16.898 1.00 92.62 133 GLU A CA 1
ATOM 1050 C C . GLU A 1 133 ? -11.171 -6.236 16.522 1.00 92.62 133 GLU A C 1
ATOM 1052 O O . GLU A 1 133 ? -10.683 -6.973 17.379 1.00 92.62 133 GLU A O 1
ATOM 1057 N N . ALA A 1 134 ? -10.793 -6.308 15.242 1.00 91.25 134 ALA A N 1
ATOM 1058 C CA . ALA A 1 134 ? -9.716 -7.179 14.788 1.00 91.25 134 ALA A CA 1
ATOM 1059 C C . ALA A 1 134 ? -8.343 -6.634 15.212 1.00 91.25 134 ALA A C 1
ATOM 1061 O O . ALA A 1 134 ? -7.518 -7.409 15.694 1.00 91.25 134 ALA A O 1
ATOM 1062 N N . LEU A 1 135 ? -8.125 -5.318 15.105 1.00 90.00 135 LEU A N 1
ATOM 1063 C CA . LEU A 1 135 ? -6.912 -4.658 15.604 1.00 90.00 135 LEU A CA 1
ATOM 1064 C C . LEU A 1 135 ? -6.764 -4.843 17.119 1.00 90.00 135 LEU A C 1
ATOM 1066 O O . LEU A 1 135 ? -5.722 -5.298 17.594 1.00 90.00 135 LEU A O 1
ATOM 1070 N N . LYS A 1 136 ? -7.840 -4.582 17.868 1.00 89.31 136 LYS A N 1
ATOM 1071 C CA . LYS A 1 136 ? -7.889 -4.732 19.323 1.00 89.31 136 LYS A CA 1
ATOM 1072 C C . LYS A 1 136 ? -7.552 -6.160 19.755 1.00 89.31 136 LYS A C 1
ATOM 1074 O O . LYS A 1 136 ? -6.728 -6.346 20.643 1.00 89.31 136 LYS A O 1
ATOM 1079 N N . LYS A 1 137 ? -8.120 -7.176 19.093 1.00 86.62 137 LYS A N 1
ATOM 1080 C CA . LYS A 1 137 ? -7.827 -8.592 19.387 1.00 86.62 137 LYS A CA 1
ATOM 1081 C C . LYS A 1 137 ? -6.350 -8.944 19.209 1.00 86.62 137 LYS A C 1
ATOM 1083 O O . LYS A 1 137 ? -5.817 -9.701 20.015 1.00 86.62 137 LYS A O 1
ATOM 1088 N N . VAL A 1 138 ? -5.692 -8.434 18.164 1.00 80.06 138 VAL A N 1
ATOM 1089 C CA . VAL A 1 138 ? -4.254 -8.684 17.945 1.00 80.06 138 VAL A CA 1
ATOM 1090 C C . VAL A 1 138 ? -3.433 -8.100 19.094 1.00 80.06 138 VAL A C 1
ATOM 1092 O O . VAL A 1 138 ? -2.570 -8.790 19.639 1.00 80.06 138 VAL A O 1
ATOM 1095 N N . TYR A 1 139 ? -3.757 -6.876 19.508 1.00 76.62 139 TYR A N 1
ATOM 1096 C CA . TYR A 1 139 ? -3.082 -6.200 20.611 1.00 76.62 139 TYR A CA 1
ATOM 1097 C C . TYR A 1 139 ? -3.325 -6.887 21.967 1.00 76.62 139 TYR A C 1
ATOM 1099 O O . TYR A 1 139 ? -2.372 -7.247 22.657 1.00 76.62 139 TYR A O 1
ATOM 1107 N N . ASP A 1 140 ? -4.587 -7.148 22.330 1.00 80.81 140 ASP A N 1
ATOM 1108 C CA . ASP A 1 140 ? -4.953 -7.786 23.605 1.00 80.81 140 ASP A CA 1
ATOM 1109 C C . ASP A 1 140 ? -4.287 -9.166 23.766 1.00 80.81 140 ASP A C 1
ATOM 1111 O O . ASP A 1 140 ? -3.791 -9.514 24.842 1.00 80.81 140 ASP A O 1
ATOM 1115 N N . ASN A 1 141 ? -4.235 -9.956 22.687 1.00 78.81 141 ASN A N 1
ATOM 1116 C CA . ASN A 1 141 ? -3.596 -11.272 22.697 1.00 78.81 141 ASN A CA 1
ATOM 1117 C C . ASN A 1 141 ? -2.087 -11.175 22.968 1.00 78.81 141 ASN A C 1
ATOM 1119 O O . ASN A 1 141 ? -1.558 -11.980 23.736 1.00 78.81 141 ASN A O 1
ATOM 1123 N N . ARG A 1 142 ? -1.395 -10.190 22.379 1.00 71.88 142 ARG A N 1
ATOM 1124 C CA . ARG A 1 142 ? 0.040 -9.942 22.609 1.00 71.88 142 ARG A CA 1
ATOM 1125 C C . ARG A 1 142 ? 0.317 -9.542 24.057 1.00 71.88 142 ARG A C 1
ATOM 1127 O O . ARG A 1 142 ? 1.182 -10.148 24.688 1.00 71.88 142 ARG A O 1
ATOM 1134 N N . VAL A 1 143 ? -0.474 -8.620 24.612 1.00 69.38 143 VAL A N 1
ATOM 1135 C CA . VAL A 1 143 ? -0.374 -8.213 26.025 1.00 69.38 143 VAL A CA 1
ATOM 1136 C C . VAL A 1 143 ? -0.598 -9.411 26.951 1.00 69.38 143 VAL A C 1
ATOM 1138 O O . VAL A 1 143 ? 0.166 -9.617 27.892 1.00 69.38 143 VAL A O 1
ATOM 1141 N N . SER A 1 144 ? -1.594 -10.257 26.663 1.00 66.75 144 SER A N 1
ATOM 1142 C CA . SER A 1 144 ? -1.860 -11.470 27.448 1.00 66.75 144 SER A CA 1
ATOM 1143 C C . SER A 1 144 ? -0.691 -12.460 27.418 1.00 66.75 144 SER A C 1
ATOM 1145 O O . SER A 1 144 ? -0.341 -13.036 28.450 1.00 66.75 144 SER A O 1
ATOM 1147 N N . VAL A 1 145 ? -0.065 -12.661 26.255 1.00 71.31 145 VAL A N 1
ATOM 1148 C CA . VAL A 1 145 ? 1.110 -13.536 26.116 1.00 71.31 145 VAL A CA 1
ATOM 1149 C C . VAL A 1 145 ? 2.308 -12.963 26.872 1.00 71.31 145 VAL A C 1
ATOM 1151 O O . VAL A 1 145 ? 2.945 -13.696 27.628 1.00 71.31 145 VAL A O 1
ATOM 1154 N N . ALA A 1 146 ? 2.578 -11.665 26.733 1.00 67.44 146 ALA A N 1
ATOM 1155 C CA . ALA A 1 146 ? 3.666 -10.997 27.438 1.00 67.44 146 ALA A CA 1
ATOM 1156 C C . ALA A 1 146 ? 3.477 -11.047 28.962 1.00 67.44 146 ALA A C 1
ATOM 1158 O O . ALA A 1 146 ? 4.407 -11.404 29.679 1.00 67.44 146 ALA A O 1
ATOM 1159 N N . ALA A 1 147 ? 2.264 -10.790 29.461 1.00 67.25 147 ALA A N 1
ATOM 1160 C CA . ALA A 1 147 ? 1.941 -10.888 30.884 1.00 67.25 147 ALA A CA 1
ATOM 1161 C C . ALA A 1 147 ? 2.139 -12.315 31.425 1.00 67.25 147 ALA A C 1
ATOM 1163 O O . ALA A 1 147 ? 2.756 -12.504 32.473 1.00 67.25 147 ALA A O 1
ATOM 1164 N N . LYS A 1 148 ? 1.694 -13.339 30.679 1.00 68.19 148 LYS A N 1
ATOM 1165 C CA . LYS A 1 148 ? 1.925 -14.754 31.026 1.00 68.19 148 LYS A CA 1
ATOM 1166 C C . LYS A 1 148 ? 3.411 -15.119 31.031 1.00 68.19 148 LYS A C 1
ATOM 1168 O O . LYS A 1 148 ? 3.833 -15.940 31.844 1.00 68.19 148 LYS A O 1
ATOM 1173 N N . MET A 1 149 ? 4.197 -14.538 30.128 1.00 67.00 149 MET A N 1
ATOM 1174 C CA . MET A 1 149 ? 5.640 -14.763 30.055 1.00 67.00 149 MET A CA 1
ATOM 1175 C C . MET A 1 149 ? 6.381 -14.063 31.201 1.00 67.00 149 MET A C 1
ATOM 1177 O O . MET A 1 149 ? 7.223 -14.685 31.842 1.00 67.00 149 MET A O 1
ATOM 1181 N N . ALA A 1 150 ? 6.009 -12.822 31.524 1.00 64.94 150 ALA A N 1
ATOM 1182 C CA . ALA A 1 150 ? 6.558 -12.067 32.648 1.00 64.94 150 ALA A CA 1
ATOM 1183 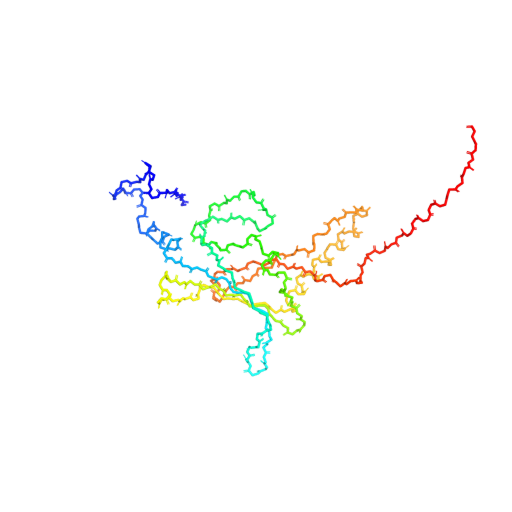C C . ALA A 1 150 ? 6.276 -12.758 33.992 1.00 64.94 150 ALA A C 1
ATOM 1185 O O . ALA A 1 150 ? 7.186 -12.925 34.802 1.00 64.94 150 ALA A O 1
ATOM 1186 N N . GLN A 1 151 ? 5.051 -13.261 34.191 1.00 62.25 151 GLN A N 1
ATOM 1187 C CA . GLN A 1 151 ? 4.678 -14.013 35.393 1.00 62.25 151 GLN A CA 1
ATOM 1188 C C . GLN A 1 151 ? 5.482 -15.317 35.556 1.00 62.25 151 GLN A C 1
ATOM 1190 O O . GLN A 1 151 ? 5.674 -15.785 36.675 1.00 62.25 151 GLN A O 1
ATOM 1195 N N . ARG A 1 152 ? 5.968 -15.910 34.457 1.00 64.75 152 ARG A N 1
ATOM 1196 C CA . ARG A 1 152 ? 6.814 -17.114 34.492 1.00 64.75 152 ARG A CA 1
ATOM 1197 C C . ARG A 1 152 ? 8.296 -16.834 34.730 1.00 64.75 152 ARG A C 1
ATOM 1199 O O . ARG A 1 152 ? 9.001 -17.769 35.090 1.00 64.75 152 ARG A O 1
ATOM 1206 N N . MET A 1 153 ? 8.769 -15.606 34.511 1.00 60.56 153 MET A N 1
ATOM 1207 C CA . MET A 1 153 ? 10.208 -15.322 34.446 1.00 60.56 153 MET A CA 1
ATOM 1208 C C . MET A 1 153 ? 10.768 -14.459 35.583 1.00 60.56 153 MET A C 1
ATOM 1210 O O . MET A 1 153 ? 11.976 -14.274 35.586 1.00 60.56 153 MET A O 1
ATOM 1214 N N . SER A 1 154 ? 9.967 -13.974 36.545 1.00 58.41 154 SER A N 1
ATOM 1215 C CA . SER A 1 154 ? 10.403 -13.264 37.776 1.00 58.41 154 SER A CA 1
ATOM 1216 C C . SER A 1 154 ? 11.661 -12.378 37.647 1.00 58.41 154 SER A C 1
ATOM 1218 O O . SER A 1 154 ? 12.481 -12.329 38.560 1.00 58.41 154 SER A O 1
ATOM 1220 N N . PHE A 1 155 ? 11.833 -11.682 36.522 1.00 47.34 155 PHE A N 1
ATOM 1221 C CA . PHE A 1 155 ? 12.956 -10.785 36.272 1.00 47.34 155 PHE A CA 1
ATOM 1222 C C . PHE A 1 155 ? 12.460 -9.543 35.540 1.00 47.34 155 PHE A C 1
ATOM 1224 O O . PHE A 1 155 ? 11.671 -9.623 34.595 1.00 47.34 155 PHE A O 1
ATOM 1231 N N . GLY A 1 156 ? 12.899 -8.396 36.055 1.00 51.44 156 GLY A N 1
ATOM 1232 C CA . GLY A 1 156 ? 12.450 -7.070 35.667 1.00 51.44 156 GLY A CA 1
ATOM 1233 C C . GLY A 1 156 ? 12.836 -6.636 34.251 1.00 51.44 156 GLY A C 1
ATOM 1234 O O . GLY A 1 156 ? 13.696 -7.216 33.594 1.00 51.44 156 GLY A O 1
ATOM 1235 N N . PHE A 1 157 ? 12.173 -5.550 33.845 1.00 51.91 157 PHE A N 1
ATOM 1236 C CA . PHE A 1 157 ? 12.451 -4.679 32.697 1.00 51.91 157 PHE A CA 1
ATOM 1237 C C . PHE A 1 157 ? 12.379 -5.316 31.300 1.00 51.91 157 PHE A C 1
ATOM 1239 O O . PHE A 1 157 ? 13.280 -5.158 30.478 1.00 51.91 157 PHE A O 1
ATOM 1246 N N . TYR A 1 158 ? 11.240 -5.932 30.967 1.00 50.69 158 TYR A N 1
ATOM 1247 C CA . TYR A 1 158 ? 10.867 -6.085 29.558 1.00 50.69 158 TYR A CA 1
ATOM 1248 C C . TYR A 1 158 ? 10.455 -4.722 28.989 1.00 50.69 158 TYR A C 1
ATOM 1250 O O . TYR A 1 158 ? 9.400 -4.184 29.325 1.00 50.69 158 TYR A O 1
ATOM 1258 N N . LYS A 1 159 ? 11.298 -4.157 28.117 1.00 48.22 159 LYS A N 1
ATOM 1259 C CA . LYS A 1 159 ? 10.987 -2.954 27.337 1.00 48.22 159 LYS A CA 1
ATOM 1260 C C . LYS A 1 159 ? 9.923 -3.317 26.298 1.00 48.22 159 LYS A C 1
ATOM 1262 O O . LYS A 1 159 ? 10.238 -3.838 25.232 1.00 48.22 159 LYS A O 1
ATOM 1267 N N . TYR A 1 160 ? 8.657 -3.112 26.646 1.00 53.50 160 TYR A N 1
ATOM 1268 C CA . TYR A 1 160 ? 7.532 -3.378 25.755 1.00 53.50 160 TYR A CA 1
ATOM 1269 C C . TYR A 1 160 ? 7.557 -2.369 24.599 1.00 53.50 160 TYR A C 1
ATOM 1271 O O . TYR A 1 160 ? 7.496 -1.160 24.831 1.00 53.50 160 TYR A O 1
ATOM 1279 N N . SER A 1 161 ? 7.667 -2.845 23.355 1.00 60.69 161 SER A N 1
ATOM 1280 C CA . SER A 1 161 ? 7.360 -1.997 22.203 1.00 60.69 161 SER A CA 1
ATOM 1281 C C . SER A 1 161 ? 5.847 -1.839 22.143 1.00 60.69 161 SER A C 1
ATOM 1283 O O . SER A 1 161 ? 5.122 -2.823 22.029 1.00 60.69 161 SER A O 1
ATOM 1285 N N . ASN A 1 162 ? 5.354 -0.605 22.215 1.00 71.50 162 ASN A N 1
ATOM 1286 C CA . ASN A 1 162 ? 3.923 -0.323 22.068 1.00 71.50 162 ASN A CA 1
ATOM 1287 C C . ASN A 1 162 ? 3.433 -0.459 20.617 1.00 71.50 162 ASN A C 1
ATOM 1289 O O . ASN A 1 162 ? 2.257 -0.202 20.361 1.00 71.50 162 ASN A O 1
ATOM 1293 N N . MET A 1 163 ? 4.321 -0.820 19.686 1.00 80.94 163 MET A N 1
ATOM 1294 C CA . MET A 1 163 ? 4.055 -0.934 18.260 1.00 80.94 163 MET A CA 1
ATOM 1295 C C . MET A 1 163 ? 3.987 -2.399 17.833 1.00 80.94 163 MET A C 1
ATOM 1297 O O . MET A 1 163 ? 4.894 -3.187 18.094 1.00 80.94 163 MET A O 1
ATOM 1301 N N . GLU A 1 164 ? 2.910 -2.735 17.140 1.00 84.94 164 GLU A N 1
ATOM 1302 C CA . GLU A 1 164 ? 2.593 -4.060 16.630 1.00 84.94 164 GLU A CA 1
ATOM 1303 C C . GLU A 1 164 ? 2.382 -4.010 15.119 1.00 84.94 164 GLU A C 1
ATOM 1305 O O . GLU A 1 164 ? 1.801 -3.060 14.600 1.00 84.94 164 GLU A O 1
ATOM 1310 N N . PHE A 1 165 ? 2.814 -5.049 14.407 1.00 87.25 165 PHE A N 1
ATOM 1311 C CA . PHE A 1 165 ? 2.650 -5.136 12.957 1.00 87.25 165 PHE A CA 1
ATOM 1312 C C . PHE A 1 165 ? 1.486 -6.057 12.604 1.00 87.25 165 PHE A C 1
ATOM 1314 O O . PHE A 1 165 ? 1.485 -7.249 12.921 1.00 87.25 165 PHE A O 1
ATOM 1321 N N . VAL A 1 166 ? 0.481 -5.501 11.930 1.00 90.25 166 VAL A N 1
ATOM 1322 C CA . VAL A 1 166 ? -0.716 -6.221 11.497 1.00 90.25 166 VAL A CA 1
ATOM 1323 C C . VAL A 1 166 ? -0.705 -6.365 9.986 1.00 90.25 166 VAL A C 1
ATOM 1325 O O . VAL A 1 166 ? -0.547 -5.389 9.258 1.00 90.25 166 VAL A O 1
ATOM 1328 N N . ARG A 1 167 ? -0.916 -7.590 9.501 1.00 90.56 167 ARG A N 1
ATOM 1329 C CA . ARG A 1 167 ? -0.960 -7.893 8.069 1.00 90.56 167 ARG A CA 1
ATOM 1330 C C . ARG A 1 167 ? -2.391 -8.128 7.602 1.00 90.56 167 ARG A C 1
ATOM 1332 O O . ARG A 1 167 ? -3.101 -8.963 8.158 1.00 90.56 167 ARG A O 1
ATOM 1339 N N . MET A 1 168 ? -2.783 -7.453 6.528 1.00 91.75 168 MET A N 1
ATOM 1340 C CA . MET A 1 168 ? -4.040 -7.673 5.815 1.00 91.75 168 MET A CA 1
ATOM 1341 C C . MET A 1 168 ? -3.785 -8.279 4.432 1.00 91.75 168 MET A C 1
ATOM 1343 O O . MET A 1 168 ? -2.756 -8.031 3.797 1.00 91.75 168 MET A O 1
ATOM 1347 N N . LYS A 1 169 ? -4.727 -9.106 3.975 1.00 91.00 169 LYS A N 1
ATOM 1348 C CA . LYS A 1 169 ? -4.714 -9.724 2.644 1.00 91.00 169 LYS A CA 1
ATOM 1349 C C . LYS A 1 169 ? -5.662 -8.961 1.732 1.00 91.00 169 LYS A C 1
ATOM 1351 O O . LYS A 1 169 ? -6.765 -8.625 2.161 1.00 91.00 169 LYS A O 1
ATOM 1356 N N . GLY A 1 170 ? -5.243 -8.725 0.495 1.00 86.88 170 GLY A N 1
ATOM 1357 C CA . GLY A 1 170 ? -6.117 -8.124 -0.503 1.00 86.88 170 GLY A CA 1
ATOM 1358 C C . GLY A 1 170 ? -7.191 -9.109 -0.985 1.00 86.88 170 GLY A C 1
ATOM 1359 O O . GLY A 1 170 ? -7.097 -10.321 -0.727 1.00 86.88 170 GLY A O 1
ATOM 1360 N N . PRO A 1 171 ? -8.224 -8.617 -1.689 1.00 82.88 171 PRO A N 1
ATOM 1361 C CA . PRO A 1 171 ? -9.240 -9.437 -2.328 1.00 82.88 171 PRO A CA 1
ATOM 1362 C C . PRO A 1 171 ? -8.624 -10.574 -3.141 1.00 82.88 171 PRO A C 1
ATOM 1364 O O . PRO A 1 171 ? -7.580 -10.419 -3.774 1.00 82.88 171 PRO A O 1
ATOM 1367 N N . GLN A 1 172 ? -9.275 -11.739 -3.121 1.00 83.12 172 GLN A N 1
ATOM 1368 C CA . GLN A 1 172 ? -8.830 -12.932 -3.857 1.00 83.12 172 GLN A CA 1
ATOM 1369 C C . GLN A 1 172 ? -7.412 -13.414 -3.471 1.00 83.12 172 GLN A C 1
ATOM 1371 O O . GLN A 1 172 ? -6.800 -14.182 -4.206 1.00 83.12 172 GLN A O 1
ATOM 1376 N N . GLY A 1 173 ? -6.876 -12.964 -2.328 1.00 79.06 173 GLY A N 1
ATOM 1377 C CA . GLY A 1 173 ? -5.519 -13.288 -1.882 1.00 79.06 173 GLY A CA 1
ATOM 1378 C C . GLY A 1 173 ? -4.415 -12.543 -2.638 1.00 79.06 173 GLY A C 1
ATOM 1379 O O . GLY A 1 173 ? -3.244 -12.884 -2.473 1.00 79.06 173 GLY A O 1
ATOM 1380 N N . LYS A 1 174 ? -4.764 -11.541 -3.456 1.00 82.50 174 LYS A N 1
ATOM 1381 C CA . LYS A 1 174 ? -3.796 -10.757 -4.226 1.00 82.50 174 LYS A CA 1
ATOM 1382 C C . LYS A 1 174 ? -3.236 -9.620 -3.378 1.00 82.50 174 LYS A C 1
ATOM 1384 O O . LYS A 1 174 ? -3.966 -8.730 -2.954 1.00 82.50 174 LYS A O 1
ATOM 1389 N N . GLY A 1 175 ? -1.924 -9.648 -3.165 1.00 90.12 175 GLY A N 1
ATOM 1390 C CA . GLY A 1 175 ? -1.210 -8.613 -2.424 1.00 90.12 175 GLY A CA 1
ATOM 1391 C C . GLY A 1 175 ? -1.448 -8.649 -0.912 1.00 90.12 175 GLY A C 1
ATOM 1392 O O . GLY A 1 175 ? -2.342 -9.319 -0.384 1.00 90.12 175 GLY A O 1
ATOM 1393 N N . HIS A 1 176 ? -0.592 -7.926 -0.200 1.00 93.44 176 HIS A N 1
ATOM 1394 C CA . HIS A 1 176 ? -0.647 -7.793 1.248 1.00 93.44 176 HIS A CA 1
ATOM 1395 C C . HIS A 1 176 ? -0.273 -6.369 1.630 1.00 93.44 176 HIS A C 1
ATOM 1397 O O . HIS A 1 176 ? 0.642 -5.808 1.034 1.00 93.44 176 HIS A O 1
ATOM 1403 N N . ALA A 1 177 ? -0.919 -5.844 2.663 1.00 94.25 177 ALA A N 1
ATOM 1404 C CA . ALA A 1 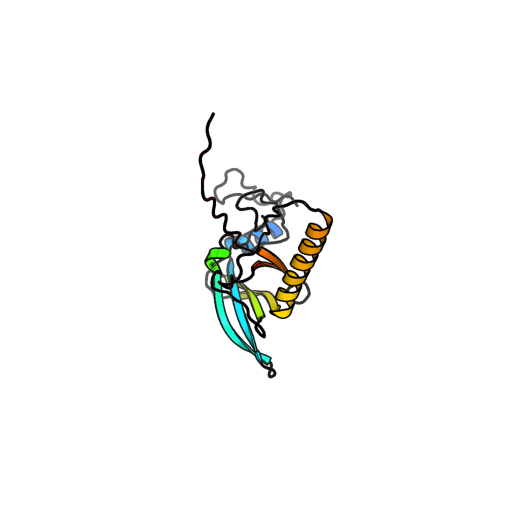177 ? -0.444 -4.657 3.358 1.00 94.25 177 ALA A CA 1
ATOM 1405 C C . ALA A 1 177 ? -0.080 -5.041 4.790 1.00 94.25 177 ALA A C 1
ATOM 1407 O O . ALA A 1 177 ? -0.759 -5.855 5.420 1.00 94.25 177 ALA A O 1
ATOM 1408 N N . GLU A 1 178 ? 1.016 -4.485 5.280 1.00 93.25 178 GLU A N 1
ATOM 1409 C CA . GLU A 1 178 ? 1.461 -4.602 6.662 1.00 93.25 178 GLU A CA 1
ATOM 1410 C C . GLU A 1 178 ? 1.428 -3.200 7.262 1.00 93.25 178 GLU A C 1
ATOM 1412 O O . GLU A 1 178 ? 1.842 -2.242 6.615 1.00 93.25 178 GLU A O 1
ATOM 1417 N N . MET A 1 179 ? 0.871 -3.071 8.460 1.00 91.25 179 MET A N 1
ATOM 1418 C CA . MET A 1 179 ? 0.668 -1.793 9.130 1.00 91.25 179 MET A CA 1
ATOM 1419 C C . MET A 1 179 ? 1.235 -1.853 10.536 1.00 91.25 179 MET A C 1
ATOM 1421 O O . MET A 1 179 ? 0.936 -2.791 11.275 1.00 91.25 179 MET A O 1
ATOM 1425 N N . ALA A 1 180 ? 1.990 -0.828 10.913 1.00 90.00 180 ALA A N 1
ATOM 1426 C CA . ALA A 1 180 ? 2.329 -0.567 12.302 1.00 90.00 180 ALA A CA 1
ATOM 1427 C C . ALA A 1 180 ? 1.111 0.011 13.039 1.00 90.00 180 ALA A C 1
ATOM 1429 O O . ALA A 1 180 ? 0.441 0.917 12.544 1.00 90.00 180 ALA A O 1
ATOM 1430 N N . VAL A 1 181 ? 0.816 -0.521 14.220 1.00 89.19 181 VAL A N 1
ATOM 1431 C CA . VAL A 1 181 ? -0.336 -0.156 15.048 1.00 89.19 181 VAL A CA 1
ATOM 1432 C C . VAL A 1 181 ? 0.129 -0.023 16.487 1.00 89.19 181 VAL A C 1
ATOM 1434 O O . VAL A 1 181 ? 0.812 -0.902 17.004 1.00 89.19 181 VAL A O 1
ATOM 1437 N N . SER A 1 182 ? -0.257 1.057 17.155 1.00 87.19 182 SER A N 1
ATOM 1438 C CA . SER A 1 182 ? 0.050 1.277 18.565 1.00 87.19 182 SER A CA 1
ATOM 1439 C C . SER A 1 182 ? -1.183 1.719 19.338 1.00 87.19 182 SER A C 1
ATOM 1441 O O . SER A 1 182 ? -2.174 2.193 18.776 1.00 87.19 182 SER A O 1
ATOM 1443 N N . ARG A 1 183 ? -1.140 1.535 20.659 1.00 84.94 183 ARG A N 1
ATOM 1444 C CA . ARG A 1 183 ? -2.168 2.081 21.540 1.00 84.94 183 ARG A CA 1
ATOM 1445 C C . ARG A 1 183 ? -1.969 3.590 21.643 1.00 84.94 183 ARG A C 1
ATOM 1447 O O . ARG A 1 183 ? -0.871 4.044 21.955 1.00 84.94 183 ARG A O 1
ATOM 1454 N N . VAL A 1 184 ? -3.044 4.347 21.445 1.00 80.81 184 VAL A N 1
ATOM 1455 C CA . VAL A 1 184 ? -3.047 5.785 21.733 1.00 80.81 184 VAL A CA 1
ATOM 1456 C C . VAL A 1 184 ? -2.755 5.972 23.227 1.00 80.81 184 VAL A C 1
ATOM 1458 O O . VAL A 1 184 ? -3.476 5.382 24.040 1.00 80.81 184 VAL A O 1
ATOM 1461 N N . PRO A 1 185 ? -1.723 6.746 23.614 1.00 70.62 185 PRO A N 1
ATOM 1462 C CA . PRO A 1 185 ? -1.463 7.048 25.013 1.00 70.62 185 PRO A CA 1
ATOM 1463 C C . PRO A 1 185 ? -2.671 7.778 25.600 1.00 70.62 185 PRO A C 1
ATOM 1465 O O . PRO A 1 185 ? -2.925 8.943 25.305 1.00 70.62 185 PRO A O 1
ATOM 1468 N N . THR A 1 186 ? -3.454 7.084 26.417 1.00 61.59 186 THR A N 1
ATOM 1469 C CA . THR A 1 186 ? -4.396 7.733 27.323 1.00 61.59 186 THR A CA 1
ATOM 1470 C C . THR A 1 186 ? -3.550 8.344 28.429 1.00 61.59 186 THR A C 1
ATOM 1472 O O . THR A 1 186 ? -2.802 7.608 29.065 1.00 61.59 186 THR A O 1
ATOM 1475 N N . GLY A 1 187 ? -3.630 9.662 28.632 1.00 52.25 187 GLY A N 1
ATOM 1476 C CA . GLY A 1 187 ? -2.811 10.416 29.596 1.00 52.25 187 GLY A CA 1
ATOM 1477 C C . GLY A 1 187 ? -2.837 9.910 31.046 1.00 52.25 187 GLY A C 1
ATOM 1478 O O . GLY A 1 187 ? -2.037 10.370 31.847 1.00 52.25 187 GLY A O 1
ATOM 1479 N N . ASP A 1 188 ? -3.669 8.918 31.358 1.00 45.88 188 ASP A N 1
ATOM 1480 C CA . ASP A 1 188 ? -3.769 8.274 32.657 1.00 45.88 188 ASP A CA 1
ATOM 1481 C C . ASP A 1 188 ? -3.454 6.778 32.537 1.00 45.88 188 ASP A C 1
ATOM 1483 O O . ASP A 1 188 ? -4.320 5.965 32.214 1.00 45.88 188 ASP A O 1
ATOM 1487 N N . THR A 1 189 ? -2.182 6.418 32.718 1.00 41.41 189 THR A N 1
ATOM 1488 C CA . THR A 1 189 ? -1.682 5.199 33.397 1.00 41.41 189 THR A CA 1
ATOM 1489 C C . THR A 1 189 ? -0.181 5.069 33.141 1.00 41.41 189 THR A C 1
ATOM 1491 O O . THR A 1 189 ? 0.291 4.266 32.338 1.00 41.41 189 THR A O 1
ATOM 1494 N N . SER A 1 190 ? 0.600 5.856 33.875 1.00 34.81 190 SER A N 1
ATOM 1495 C CA . SER A 1 190 ? 1.907 5.385 34.321 1.00 34.81 190 SER A CA 1
ATOM 1496 C C . SER A 1 190 ? 1.686 4.144 35.207 1.00 34.81 190 SER A C 1
ATOM 1498 O O . SER A 1 190 ? 0.831 4.174 36.097 1.00 34.81 190 SER A O 1
ATOM 1500 N N . PRO A 1 191 ? 2.390 3.019 34.991 1.00 42.28 191 PRO A N 1
ATOM 1501 C CA . PRO A 1 191 ? 2.393 1.947 35.970 1.00 42.28 191 PRO A CA 1
ATOM 1502 C C . PRO A 1 191 ? 3.226 2.427 37.161 1.00 42.28 191 PRO A C 1
ATOM 1504 O O . PRO A 1 191 ? 4.436 2.557 37.040 1.00 42.28 191 PRO A O 1
ATOM 1507 N N . CYS A 1 192 ? 2.542 2.725 38.268 1.00 35.91 192 CYS A N 1
ATOM 1508 C CA . CYS A 1 192 ? 3.087 2.983 39.602 1.00 35.91 192 CYS A CA 1
ATOM 1509 C C . CYS A 1 192 ? 4.306 3.916 39.665 1.00 35.91 192 CYS A C 1
ATOM 1511 O O . CYS A 1 192 ? 5.453 3.493 39.547 1.00 35.91 192 CYS A O 1
ATOM 1513 N N . GLY A 1 193 ? 4.045 5.177 40.020 1.00 39.81 193 GLY A N 1
ATOM 1514 C CA . GLY A 1 193 ? 5.002 5.909 40.837 1.00 39.81 193 GLY A CA 1
ATOM 1515 C C . GLY A 1 193 ? 5.213 5.153 42.149 1.00 39.81 193 GLY A C 1
ATOM 1516 O O . GLY A 1 193 ? 4.254 4.850 42.857 1.00 39.81 193 GLY A O 1
ATOM 1517 N N . THR A 1 194 ? 6.459 4.829 42.455 1.00 40.09 194 THR A N 1
ATOM 1518 C CA . THR A 1 194 ? 6.909 4.789 43.841 1.00 40.09 194 THR A CA 1
ATOM 1519 C C . THR A 1 194 ? 7.676 6.075 44.053 1.00 40.09 194 THR A C 1
ATOM 1521 O O . THR A 1 194 ? 8.752 6.272 43.490 1.00 40.09 194 THR A O 1
ATOM 1524 N N . GLU A 1 195 ? 7.047 6.978 44.797 1.00 41.19 195 GLU A N 1
ATOM 1525 C CA . GLU A 1 195 ? 7.729 8.047 45.506 1.00 41.19 195 GLU A CA 1
ATOM 1526 C C . GLU A 1 195 ? 8.861 7.404 46.316 1.00 41.19 195 GLU A C 1
ATOM 1528 O O . GLU A 1 195 ? 8.606 6.588 47.199 1.00 41.19 195 GLU A O 1
ATOM 1533 N N . GLU A 1 196 ? 10.110 7.718 45.985 1.00 37.94 196 GLU A N 1
ATOM 1534 C CA . GLU A 1 196 ? 11.217 7.537 46.919 1.00 37.94 196 GLU A CA 1
ATOM 1535 C C . GLU A 1 196 ? 11.540 8.911 47.491 1.00 37.94 196 GLU A C 1
ATOM 1537 O O . GLU A 1 196 ? 12.392 9.655 47.005 1.00 37.94 196 GLU A O 1
ATOM 1542 N N . ASP A 1 197 ? 10.763 9.243 48.516 1.00 39.00 197 ASP A N 1
ATOM 1543 C CA . ASP A 1 197 ? 11.097 10.221 49.537 1.00 39.00 197 ASP A CA 1
ATOM 1544 C C . ASP A 1 197 ? 12.330 9.675 50.282 1.00 39.00 197 ASP A C 1
ATOM 1546 O O . ASP A 1 197 ? 12.226 8.814 51.157 1.00 39.00 197 ASP A O 1
ATOM 1550 N N . LEU A 1 198 ? 13.530 10.079 49.859 1.00 38.75 198 LEU A N 1
ATOM 1551 C CA . LEU A 1 198 ? 14.772 9.795 50.581 1.00 38.75 198 LEU A CA 1
ATOM 1552 C C . LEU A 1 198 ? 15.153 11.024 51.399 1.00 38.75 198 LEU A C 1
ATOM 1554 O O . LEU A 1 198 ? 16.057 11.793 51.066 1.00 38.75 198 LEU A O 1
ATOM 1558 N N . ASP A 1 199 ? 14.423 11.166 52.499 1.00 34.34 199 ASP A N 1
ATOM 1559 C CA . ASP A 1 199 ? 14.823 11.955 53.649 1.00 34.34 199 ASP A CA 1
ATOM 1560 C C . ASP A 1 199 ? 16.171 11.416 54.164 1.00 34.34 199 ASP A C 1
ATOM 1562 O O . ASP A 1 199 ? 16.343 10.224 54.436 1.00 34.34 199 ASP A O 1
ATOM 1566 N N . SER A 1 200 ? 17.169 12.292 54.237 1.00 47.03 200 SER A N 1
ATOM 1567 C CA . SER A 1 200 ? 18.480 11.964 54.799 1.00 47.03 200 SER A CA 1
ATOM 1568 C C . SER A 1 200 ? 18.418 12.069 56.320 1.00 47.03 200 SER A C 1
ATOM 1570 O O . SER A 1 200 ? 17.933 13.076 56.835 1.00 47.03 200 SER A O 1
ATOM 1572 N N . PRO A 1 201 ? 19.056 11.146 57.058 1.00 45.62 201 PRO A N 1
ATOM 1573 C CA . PRO A 1 201 ? 19.845 11.635 58.181 1.00 45.62 201 PRO A CA 1
ATOM 1574 C C . PRO A 1 201 ? 21.244 11.024 58.271 1.00 45.62 201 PRO A C 1
ATOM 1576 O O . PRO A 1 201 ? 21.472 9.819 58.178 1.00 45.62 201 PRO A O 1
ATOM 1579 N N . LEU A 1 202 ? 22.169 11.945 58.529 1.00 41.34 202 LEU A N 1
ATOM 1580 C CA . LEU A 1 202 ? 23.504 11.770 59.080 1.00 41.34 202 LEU A CA 1
ATOM 1581 C C . LEU A 1 202 ? 23.541 10.764 60.243 1.00 41.34 202 LEU A C 1
ATOM 1583 O O . LEU A 1 202 ? 22.769 10.901 61.195 1.00 41.34 202 LEU A O 1
ATOM 1587 N N . HIS A 1 203 ? 24.541 9.877 60.249 1.00 40.38 203 HIS A N 1
ATOM 1588 C CA . HIS A 1 203 ? 25.241 9.529 61.486 1.00 40.38 203 HIS A CA 1
ATOM 1589 C C . HIS A 1 203 ? 26.708 9.149 61.255 1.00 40.38 203 HIS A C 1
ATOM 1591 O O . HIS A 1 203 ? 27.065 8.479 60.289 1.00 40.38 203 HIS A O 1
ATOM 1597 N N . GLU A 1 204 ? 27.517 9.648 62.184 1.00 37.75 204 GLU A N 1
ATOM 1598 C CA . GLU A 1 204 ? 28.971 9.623 62.300 1.00 37.75 204 GLU A CA 1
ATOM 1599 C C . GLU A 1 204 ? 29.600 8.222 62.328 1.00 37.75 204 GLU A C 1
ATOM 1601 O O . GLU A 1 204 ? 29.078 7.298 62.959 1.00 37.75 204 GLU A O 1
ATOM 1606 N N . ARG A 1 205 ? 30.816 8.132 61.776 1.00 35.56 205 ARG A N 1
ATOM 1607 C CA . ARG A 1 205 ? 32.032 7.775 62.526 1.00 35.56 205 ARG A CA 1
ATOM 1608 C C . ARG A 1 205 ? 33.286 8.222 61.788 1.00 35.56 205 ARG A C 1
ATOM 1610 O O . ARG A 1 205 ? 33.298 8.112 60.544 1.00 35.56 205 ARG A O 1
#